Protein AF-A0A8S3JI16-F1 (afdb_monomer_lite)

Sequence (196 aa):
FFLAVFPIIVDPFAQNPIPVSFLDKDQQAWTVEAYIEEQCFIIRLYYSDIFKIPTDYFRSICFNITVRNYRDTKITTSVFPKPVTKYYSQKDNDEGLEISTTLDVDELTERGYLNEQQSVTIEIENFFSHLMYSPEYTPLDDIVRKQKQQIMRELQTAQNENFQLEKKLHEIQMSIQNPNMANRMSDAANGPQSGV

Organism: NCBI:txid392030

Foldseek 3Di:
DDWDKDKDKWAQDDPDWDWDWDAHPVRFIKIKTWYDDPQWIKIWIFRPCLQVQDQQKKKKWKKWKWWAAPVDRVDIHTQDPDIDIDIGHRDPGTPTDMGGGPDGPCCCPVVRQADPVNIIIMIMTTPDIDIGGRPPDDPVVVVVVVVVVVVVVVVVVVVVVVVVVVVVVVVVVVCVVPVVVVVVVVVVVDPDDDDD

pLDDT: mean 86.4, std 14.4, range [36.59, 97.5]

Structure (mmCIF, N/CA/C/O backbone):
data_AF-A0A8S3JI16-F1
#
_entry.id   AF-A0A8S3JI16-F1
#
loop_
_atom_site.group_PDB
_atom_site.id
_atom_site.type_symbol
_atom_site.label_atom_id
_atom_site.label_alt_id
_atom_site.label_comp_id
_atom_site.label_asym_id
_atom_site.label_entity_id
_atom_site.label_seq_id
_atom_site.pdbx_PDB_ins_code
_atom_site.Cartn_x
_atom_site.Cartn_y
_atom_site.Cartn_z
_atom_site.occupancy
_atom_site.B_iso_or_equiv
_atom_site.auth_seq_id
_atom_site.auth_comp_id
_atom_site.auth_asym_id
_atom_site.auth_atom_id
_atom_site.pdbx_PDB_model_num
ATOM 1 N N . PHE A 1 1 ? -7.615 22.298 2.990 1.00 41.91 1 PHE A N 1
ATOM 2 C CA . PHE A 1 1 ? -7.671 20.943 2.414 1.00 41.91 1 PHE A CA 1
ATOM 3 C C . PHE A 1 1 ? -8.280 20.038 3.468 1.00 41.91 1 PHE A C 1
ATOM 5 O O . PHE A 1 1 ? -7.694 19.923 4.533 1.00 41.91 1 PHE A O 1
ATOM 12 N N . PHE A 1 2 ? -9.487 19.516 3.246 1.00 46.75 2 PHE A N 1
ATOM 13 C CA . PHE A 1 2 ? -10.079 18.543 4.165 1.00 46.75 2 PHE A CA 1
ATOM 14 C C . PHE A 1 2 ? -9.424 17.189 3.889 1.00 46.75 2 PHE A C 1
ATOM 16 O O . PHE A 1 2 ? -9.490 16.693 2.765 1.00 46.75 2 PHE A O 1
ATOM 23 N N . LEU A 1 3 ? -8.727 16.647 4.883 1.00 55.38 3 LEU A N 1
ATOM 24 C CA . LEU A 1 3 ? -8.197 15.290 4.841 1.00 55.38 3 LEU A CA 1
ATOM 25 C C . LEU A 1 3 ? -9.385 14.346 5.028 1.00 55.38 3 LEU A C 1
ATOM 27 O O . LEU A 1 3 ? -10.131 14.467 5.999 1.00 55.38 3 LEU A O 1
ATOM 31 N N . ALA A 1 4 ? -9.621 13.475 4.050 1.00 61.28 4 ALA A N 1
ATOM 32 C CA . ALA A 1 4 ? -10.634 12.442 4.184 1.00 61.28 4 ALA A CA 1
ATOM 33 C C . ALA A 1 4 ? -10.041 11.325 5.042 1.00 61.28 4 ALA A C 1
ATOM 35 O O . ALA A 1 4 ? -9.049 10.706 4.652 1.00 61.28 4 ALA A O 1
ATOM 36 N N . VAL A 1 5 ? -10.635 11.117 6.212 1.00 72.56 5 VAL A N 1
ATOM 37 C CA . VAL A 1 5 ? -10.262 10.055 7.141 1.00 72.56 5 VAL A CA 1
ATOM 38 C C . VAL A 1 5 ? -11.402 9.054 7.172 1.00 72.56 5 VAL A C 1
ATOM 40 O O . VAL A 1 5 ? -12.545 9.412 7.463 1.00 72.56 5 VAL A O 1
ATOM 43 N N . PHE A 1 6 ? -11.095 7.808 6.832 1.00 75.38 6 PHE A N 1
ATOM 44 C CA . PHE A 1 6 ? -12.086 6.745 6.732 1.00 75.38 6 PHE A CA 1
ATOM 45 C C . PHE A 1 6 ? -11.948 5.818 7.940 1.00 75.38 6 PHE A C 1
ATOM 47 O O . PHE A 1 6 ? -10.908 5.168 8.065 1.00 75.38 6 PHE A O 1
ATOM 54 N N . PRO A 1 7 ? -12.944 5.765 8.845 1.00 89.00 7 PRO A N 1
ATOM 55 C CA . PRO A 1 7 ? -12.946 4.785 9.916 1.00 89.00 7 PRO A CA 1
ATOM 56 C C . PRO A 1 7 ? -13.284 3.408 9.343 1.00 89.00 7 PRO A C 1
ATOM 58 O O . PRO A 1 7 ? -14.302 3.232 8.674 1.00 89.00 7 PRO A O 1
ATOM 61 N N . ILE A 1 8 ? -12.433 2.436 9.630 1.00 93.94 8 ILE A N 1
ATOM 62 C CA . ILE A 1 8 ? -12.551 1.054 9.191 1.00 93.94 8 ILE A CA 1
ATOM 63 C C . ILE A 1 8 ? -12.583 0.186 10.441 1.00 93.94 8 ILE A C 1
ATOM 65 O O . ILE A 1 8 ? -11.706 0.283 11.296 1.00 93.94 8 ILE A O 1
ATOM 69 N N . ILE A 1 9 ? -13.620 -0.633 10.570 1.00 95.00 9 ILE A N 1
ATOM 70 C CA . ILE A 1 9 ? -13.804 -1.506 11.728 1.00 95.00 9 ILE A CA 1
ATOM 71 C C . ILE A 1 9 ? -13.274 -2.886 11.360 1.00 95.00 9 ILE A C 1
ATOM 73 O O . ILE A 1 9 ? -13.729 -3.467 10.379 1.00 95.00 9 ILE A O 1
ATOM 77 N N . VAL A 1 10 ? -12.334 -3.398 12.148 1.00 95.56 10 VAL A N 1
ATOM 78 C CA . VAL A 1 10 ? -11.725 -4.722 11.968 1.00 95.56 10 VAL A CA 1
ATOM 79 C C . VAL A 1 10 ? -11.816 -5.523 13.260 1.00 95.56 10 VAL A C 1
ATOM 81 O O . VAL A 1 10 ? -11.759 -4.949 14.345 1.00 95.56 10 VAL A O 1
ATOM 84 N N . ASP A 1 11 ? -11.937 -6.841 13.158 1.00 95.06 11 ASP A N 1
ATOM 85 C CA . ASP A 1 11 ? -11.891 -7.749 14.306 1.00 95.06 11 ASP A CA 1
ATOM 86 C C . ASP A 1 11 ? -10.549 -8.499 14.314 1.00 95.06 11 ASP A C 1
ATOM 88 O O . ASP A 1 11 ? -10.390 -9.453 13.549 1.00 95.06 11 ASP A O 1
ATOM 92 N N . PRO A 1 12 ? -9.571 -8.078 15.141 1.00 94.25 12 PRO A N 1
ATOM 93 C CA . PRO A 1 12 ? -8.273 -8.741 15.197 1.00 94.25 12 PRO A CA 1
ATOM 94 C C . PRO A 1 12 ? -8.285 -10.085 15.933 1.00 94.25 12 PRO A C 1
ATOM 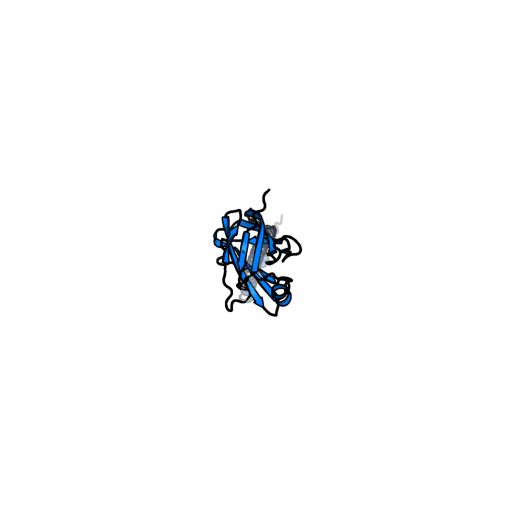96 O O . PRO A 1 12 ? -7.295 -10.812 15.857 1.00 94.25 12 PRO A O 1
ATOM 99 N N . PHE A 1 13 ? -9.359 -10.418 16.656 1.00 93.38 13 PHE A N 1
ATOM 100 C CA . PHE A 1 13 ? -9.475 -11.661 17.426 1.00 93.38 13 PHE A CA 1
ATOM 101 C C . PHE A 1 13 ? -10.228 -12.762 16.671 1.00 93.38 13 PHE A C 1
ATOM 103 O O . PHE A 1 13 ? -10.318 -13.894 17.157 1.00 93.38 13 PHE A O 1
ATOM 110 N N . ALA A 1 14 ? -10.754 -12.459 15.483 1.00 91.00 14 ALA A N 1
ATOM 111 C CA . ALA A 1 14 ? -11.371 -13.447 14.615 1.00 91.00 14 ALA A CA 1
ATOM 112 C C . ALA A 1 14 ? -10.380 -14.579 14.281 1.00 91.00 14 ALA A C 1
ATOM 114 O O . ALA A 1 14 ? -9.235 -14.332 13.912 1.00 91.00 14 ALA A O 1
ATOM 115 N N . GLN A 1 15 ? -10.836 -15.839 14.356 1.00 86.81 15 GLN A N 1
ATOM 116 C CA . GLN A 1 15 ? -10.000 -17.007 14.017 1.00 86.81 15 GLN A CA 1
ATOM 117 C C . GLN A 1 15 ? -9.444 -16.948 12.591 1.00 86.81 15 GLN A C 1
ATOM 119 O O . GLN A 1 15 ? -8.346 -17.430 12.337 1.00 86.81 15 GLN A O 1
ATOM 124 N N . ASN A 1 16 ? -10.228 -16.384 11.670 1.00 89.31 16 ASN A N 1
ATOM 125 C CA . ASN A 1 16 ? -9.803 -16.086 10.314 1.00 89.31 16 ASN A CA 1
ATOM 126 C C . ASN A 1 16 ? -9.935 -14.574 10.117 1.00 89.31 16 ASN A C 1
ATOM 128 O O . ASN A 1 16 ? -11.049 -14.066 10.298 1.00 89.31 16 ASN A O 1
ATOM 132 N N . PRO A 1 17 ? -8.854 -13.867 9.745 1.00 89.75 17 PRO A N 1
ATOM 133 C CA . PRO A 1 17 ? -8.914 -12.437 9.482 1.00 89.75 17 PRO A CA 1
ATOM 134 C C . PRO A 1 17 ? -9.962 -12.147 8.407 1.00 89.75 17 PRO A C 1
ATOM 136 O O . PRO A 1 17 ? -9.990 -12.796 7.359 1.00 89.75 17 PRO A O 1
ATOM 139 N N . ILE A 1 18 ? -10.863 -11.205 8.688 1.00 91.75 18 ILE A N 1
ATOM 140 C CA . ILE A 1 18 ? -11.920 -10.825 7.750 1.00 91.75 18 ILE A CA 1
ATOM 141 C C . ILE A 1 18 ? -11.455 -9.573 7.000 1.00 91.75 18 ILE A C 1
ATOM 143 O O . ILE A 1 18 ? -11.348 -8.510 7.618 1.00 91.75 18 ILE A O 1
ATOM 147 N N . PRO A 1 19 ? -11.197 -9.663 5.684 1.00 94.56 19 PRO A N 1
ATOM 148 C CA . PRO A 1 19 ? -10.827 -8.504 4.893 1.00 94.56 19 PRO A CA 1
ATOM 149 C C . PRO A 1 19 ? -12.000 -7.528 4.774 1.00 94.56 19 PRO A C 1
ATOM 151 O O . PRO A 1 19 ? -13.130 -7.907 4.458 1.00 94.56 19 PRO A O 1
ATOM 154 N N . VAL A 1 20 ? -11.712 -6.248 4.979 1.00 96.06 20 VAL A N 1
ATOM 155 C CA . VAL A 1 20 ? -12.655 -5.139 4.849 1.00 96.06 20 VAL A CA 1
ATOM 156 C C . VAL A 1 20 ? -12.221 -4.261 3.687 1.00 96.06 20 VAL A C 1
ATOM 158 O O . VAL A 1 20 ? -11.155 -3.643 3.716 1.00 96.06 20 VAL A O 1
ATOM 161 N N . SER A 1 21 ? -13.052 -4.198 2.650 1.00 95.50 21 SER A N 1
ATOM 162 C CA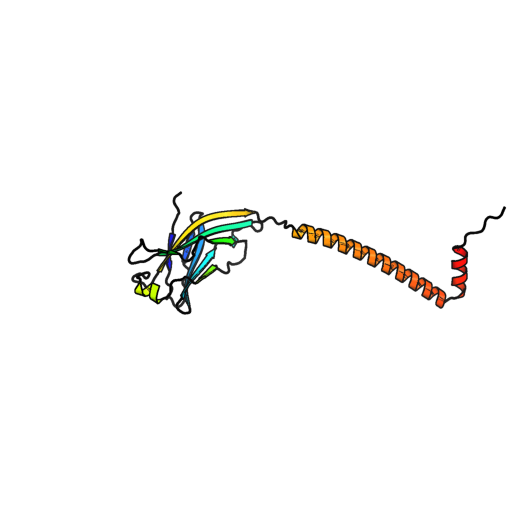 . SER A 1 21 ? -12.798 -3.340 1.495 1.00 95.50 21 SER A CA 1
ATOM 163 C C . SER A 1 21 ? -13.292 -1.917 1.732 1.00 95.50 21 SER A C 1
ATOM 165 O O . SER A 1 21 ? -14.358 -1.697 2.310 1.00 95.50 21 SER A O 1
ATOM 167 N N . PHE A 1 22 ? -12.536 -0.940 1.244 1.00 93.81 22 PHE A N 1
ATOM 168 C CA . PHE A 1 22 ? -12.889 0.474 1.312 1.00 93.81 22 PHE A CA 1
ATOM 169 C C . PHE A 1 22 ? -12.351 1.233 0.094 1.00 93.81 22 PHE A C 1
ATOM 171 O O . PHE A 1 22 ? -11.530 0.724 -0.671 1.00 93.81 22 PHE A O 1
ATOM 178 N N . LEU A 1 23 ? -12.845 2.456 -0.094 1.00 92.69 23 LEU A N 1
ATOM 179 C CA . LEU A 1 23 ? -12.381 3.366 -1.135 1.00 92.69 23 LEU A CA 1
ATOM 180 C C . LEU A 1 23 ? -11.637 4.528 -0.490 1.00 92.69 23 LEU A C 1
ATOM 182 O O . LEU A 1 23 ? -12.085 5.067 0.524 1.00 92.69 23 LEU A O 1
ATOM 186 N N . ASP A 1 24 ? -10.514 4.925 -1.081 1.00 90.44 24 ASP A N 1
ATOM 187 C CA . ASP A 1 24 ? -9.857 6.165 -0.688 1.00 90.44 24 ASP A CA 1
ATOM 188 C C . ASP A 1 24 ? -10.551 7.405 -1.281 1.00 90.44 24 ASP A C 1
ATOM 190 O O . ASP A 1 24 ? -11.543 7.333 -2.012 1.00 90.44 24 ASP A O 1
ATOM 194 N N . LYS A 1 25 ? -10.010 8.584 -0.960 1.00 86.62 25 LYS A N 1
ATOM 195 C CA . LYS A 1 25 ? -10.526 9.874 -1.442 1.00 86.62 25 LYS A CA 1
ATOM 196 C C . LYS A 1 25 ? -10.513 10.011 -2.970 1.00 86.62 25 LYS A C 1
ATOM 198 O O . LYS A 1 25 ? -11.300 10.783 -3.509 1.00 86.62 25 LYS A O 1
ATOM 203 N N . ASP A 1 26 ? -9.630 9.273 -3.639 1.00 88.56 26 ASP A N 1
ATOM 204 C CA . ASP A 1 26 ? -9.432 9.268 -5.086 1.00 88.56 26 ASP A CA 1
ATOM 205 C C . ASP A 1 26 ? -10.163 8.072 -5.737 1.00 88.56 26 ASP A C 1
ATOM 207 O O . ASP A 1 26 ? -9.881 7.710 -6.882 1.00 88.56 26 ASP A O 1
ATOM 211 N N . GLN A 1 27 ? -11.122 7.469 -5.014 1.00 90.81 27 GLN A N 1
ATOM 212 C CA . GLN A 1 27 ? -11.954 6.339 -5.443 1.00 90.81 27 GLN A CA 1
ATOM 213 C C . GLN A 1 27 ? -11.145 5.090 -5.820 1.00 90.81 27 GLN A C 1
ATOM 215 O O . GLN A 1 27 ? -11.592 4.285 -6.637 1.00 90.81 27 GLN A O 1
ATOM 220 N N . GLN A 1 28 ? -9.951 4.922 -5.249 1.00 92.06 28 GLN A N 1
ATOM 221 C CA . GLN A 1 28 ? -9.177 3.699 -5.430 1.00 92.06 28 GLN A CA 1
ATOM 222 C C . GLN A 1 28 ? -9.612 2.648 -4.415 1.00 92.06 28 GLN A C 1
ATOM 224 O O . GLN A 1 28 ? -9.837 2.970 -3.246 1.00 92.06 28 GLN A O 1
ATOM 229 N N . ALA A 1 29 ? -9.710 1.398 -4.860 1.00 94.44 29 ALA A N 1
ATOM 230 C CA . ALA A 1 29 ? -10.084 0.278 -4.010 1.00 94.44 29 ALA A CA 1
ATOM 231 C C . ALA A 1 29 ? -8.907 -0.254 -3.191 1.00 94.44 29 ALA A C 1
ATOM 233 O O . ALA A 1 29 ? -7.823 -0.528 -3.713 1.00 94.44 29 ALA A O 1
ATOM 234 N N . TRP A 1 30 ? -9.183 -0.454 -1.909 1.00 95.56 30 TRP A N 1
ATOM 235 C CA . TRP A 1 30 ? -8.285 -1.021 -0.920 1.00 95.56 30 TRP A CA 1
ATOM 236 C C . TRP A 1 30 ? -8.993 -2.122 -0.147 1.00 95.56 30 TRP A C 1
ATOM 238 O O . TRP A 1 30 ? -10.220 -2.139 -0.039 1.00 95.56 30 TRP A O 1
ATOM 248 N N . THR A 1 31 ? -8.206 -3.012 0.437 1.00 96.38 31 THR A N 1
ATOM 249 C CA . THR A 1 31 ? -8.682 -4.011 1.388 1.00 96.38 31 THR A CA 1
ATOM 250 C C . THR A 1 31 ? -7.746 -4.031 2.582 1.00 96.38 31 THR A C 1
ATOM 252 O O . THR A 1 31 ? -6.533 -4.002 2.410 1.00 96.38 31 THR A O 1
ATOM 255 N N . VAL A 1 32 ? -8.292 -4.050 3.791 1.00 96.12 32 VAL A N 1
ATOM 256 C CA . VAL A 1 32 ? -7.510 -4.170 5.022 1.00 96.12 32 VAL A CA 1
ATOM 257 C C . VAL A 1 32 ? -8.003 -5.354 5.829 1.00 96.12 32 VAL A C 1
ATOM 259 O O . VAL A 1 32 ? -9.203 -5.574 5.953 1.00 96.12 32 VAL A O 1
ATOM 262 N N . GLU A 1 33 ? -7.078 -6.105 6.392 1.00 95.88 33 GLU A N 1
ATOM 263 C CA . GLU A 1 33 ? -7.353 -7.112 7.405 1.00 95.88 33 GLU A CA 1
ATOM 264 C C . GLU A 1 33 ? -6.481 -6.835 8.624 1.00 95.88 33 GLU A C 1
ATOM 266 O O . GLU A 1 33 ? -5.462 -6.141 8.545 1.00 95.88 33 GLU A O 1
ATOM 271 N N . ALA A 1 34 ? -6.899 -7.354 9.767 1.00 95.69 34 ALA A N 1
ATOM 272 C CA . ALA A 1 34 ? -6.115 -7.255 10.978 1.00 95.69 34 ALA A CA 1
ATOM 273 C C . ALA A 1 34 ? -6.234 -8.538 11.784 1.00 95.69 34 ALA A C 1
ATOM 275 O O . ALA A 1 34 ? -7.253 -9.226 11.717 1.00 95.69 34 ALA A O 1
ATOM 276 N N . TYR A 1 35 ? -5.180 -8.851 12.523 1.00 95.62 35 TYR A N 1
ATOM 277 C CA . TYR A 1 35 ? -5.094 -10.055 13.334 1.00 95.62 35 TYR A CA 1
ATOM 278 C C . TYR A 1 35 ? -4.098 -9.873 14.475 1.00 95.62 35 TYR A C 1
ATOM 280 O O . TYR A 1 35 ? -3.309 -8.925 14.488 1.00 95.62 35 TYR A O 1
ATOM 288 N N . ILE A 1 36 ? -4.158 -10.778 15.446 1.00 94.88 36 ILE A N 1
ATOM 289 C CA . ILE A 1 36 ? -3.164 -10.887 16.510 1.00 94.88 36 ILE A CA 1
ATOM 290 C C . ILE A 1 36 ? -2.187 -12.012 16.181 1.00 94.88 36 ILE A C 1
ATOM 292 O O . ILE A 1 36 ? -2.594 -13.140 15.908 1.00 94.88 36 ILE A O 1
ATOM 296 N N . GLU A 1 37 ? -0.896 -11.724 16.285 1.00 93.19 37 GLU A N 1
ATOM 297 C CA . GLU A 1 37 ? 0.177 -12.714 16.201 1.00 93.19 37 GLU A CA 1
ATOM 298 C C . GLU A 1 37 ? 1.221 -12.393 17.269 1.00 93.19 37 GLU A C 1
ATOM 300 O O . GLU A 1 37 ? 1.610 -11.240 17.423 1.00 93.19 37 GLU A O 1
ATOM 305 N N . GLU A 1 38 ? 1.628 -13.393 18.056 1.00 90.12 38 GLU A N 1
ATOM 306 C CA . GLU A 1 38 ? 2.634 -13.235 19.122 1.00 90.12 38 GLU A CA 1
ATOM 307 C C . GLU A 1 38 ? 2.392 -12.014 20.041 1.00 90.12 38 GLU A C 1
ATOM 309 O O . GLU A 1 38 ? 3.305 -11.247 20.334 1.00 90.12 38 GLU A O 1
ATOM 314 N N . GLN A 1 39 ? 1.144 -11.824 20.499 1.00 91.00 39 GLN A N 1
ATOM 315 C CA . GLN A 1 39 ? 0.710 -10.697 21.351 1.00 91.00 39 GLN A CA 1
ATOM 316 C C . GLN A 1 39 ? 0.731 -9.318 20.656 1.00 91.00 39 GLN A C 1
ATOM 318 O O . GLN A 1 39 ? 0.398 -8.312 21.278 1.00 91.00 39 GLN A O 1
ATOM 323 N N . CYS A 1 40 ? 1.047 -9.252 19.365 1.00 91.06 40 CYS A N 1
ATOM 324 C CA . CYS A 1 40 ? 1.112 -8.015 18.597 1.00 91.06 40 CYS A CA 1
ATOM 325 C C . CYS A 1 40 ? -0.133 -7.838 17.727 1.00 91.06 40 CYS A C 1
ATOM 327 O O . CYS A 1 40 ? -0.592 -8.775 17.073 1.00 91.06 40 CYS A O 1
ATOM 329 N N . PHE A 1 41 ? -0.658 -6.614 17.674 1.00 95.00 41 PHE A N 1
ATOM 330 C CA . PHE A 1 41 ? -1.694 -6.253 16.713 1.00 95.00 41 PHE A CA 1
ATOM 331 C C . PHE A 1 41 ? -1.068 -5.968 15.350 1.00 95.00 41 PHE A C 1
ATOM 333 O O . PHE A 1 41 ? -0.247 -5.055 15.213 1.00 95.00 41 PHE A O 1
ATOM 340 N N . ILE A 1 42 ? -1.462 -6.748 14.347 1.00 95.75 42 ILE A N 1
ATOM 341 C CA . ILE A 1 42 ? -0.964 -6.659 12.978 1.00 95.75 42 ILE A CA 1
ATOM 342 C C . ILE A 1 42 ? -2.079 -6.175 12.060 1.00 95.75 42 ILE A C 1
ATOM 344 O O . ILE A 1 42 ? -3.220 -6.628 12.136 1.00 95.75 42 ILE A O 1
ATOM 348 N N . ILE A 1 43 ? -1.727 -5.250 11.173 1.00 96.00 43 ILE A N 1
ATOM 349 C CA . ILE A 1 43 ? -2.585 -4.758 10.098 1.00 96.00 43 ILE A CA 1
ATOM 350 C C . ILE A 1 43 ? -1.948 -5.166 8.778 1.00 96.00 43 ILE A C 1
ATOM 352 O O . ILE A 1 43 ? -0.765 -4.905 8.559 1.00 96.00 43 ILE A O 1
ATOM 356 N N . ARG A 1 44 ? -2.733 -5.741 7.870 1.00 96.44 44 ARG A N 1
ATOM 357 C CA . ARG A 1 44 ? -2.301 -6.002 6.499 1.00 96.44 44 ARG A CA 1
ATOM 358 C C . ARG A 1 44 ? -3.176 -5.229 5.522 1.00 96.44 44 ARG A C 1
ATOM 360 O O . ARG A 1 44 ? -4.399 -5.343 5.531 1.00 96.44 44 ARG A O 1
ATOM 367 N N . LEU A 1 45 ? -2.537 -4.392 4.711 1.00 95.88 45 LEU A N 1
ATOM 368 C CA . LEU A 1 45 ? -3.199 -3.469 3.791 1.00 95.88 45 LEU A CA 1
ATOM 369 C C . LEU A 1 45 ? -2.883 -3.834 2.340 1.00 95.88 45 LEU A C 1
ATOM 371 O O . LEU A 1 45 ? -1.720 -3.900 1.960 1.00 95.88 45 LEU A O 1
ATOM 375 N N . TYR A 1 46 ? -3.917 -3.983 1.523 1.00 96.00 46 TYR A N 1
ATOM 376 C CA . TYR A 1 46 ? -3.837 -4.351 0.115 1.00 96.00 46 TYR A CA 1
ATOM 377 C C . TYR A 1 46 ? -4.382 -3.238 -0.772 1.00 96.00 46 TYR A C 1
ATOM 379 O O . TYR A 1 46 ? -5.482 -2.723 -0.543 1.00 96.00 46 TYR A O 1
ATOM 387 N N . TYR A 1 47 ? -3.653 -2.916 -1.833 1.00 95.69 47 TYR A N 1
ATOM 388 C CA . TYR A 1 47 ? -4.115 -2.054 -2.907 1.00 95.69 47 TYR A CA 1
ATOM 389 C C . TYR A 1 47 ? -4.858 -2.886 -3.959 1.00 95.69 47 TYR A C 1
ATOM 391 O O . TYR A 1 47 ? -4.270 -3.441 -4.886 1.00 95.69 47 TYR A O 1
ATOM 399 N N . SER A 1 48 ? -6.180 -2.981 -3.815 1.00 95.56 48 SER A N 1
ATOM 400 C CA . SER A 1 48 ? -7.020 -3.833 -4.665 1.00 95.56 48 SER A CA 1
ATOM 401 C C . SER A 1 48 ? -7.025 -3.397 -6.131 1.00 95.56 48 SER A C 1
ATOM 403 O O . SER A 1 48 ? -7.195 -4.233 -7.007 1.00 95.56 48 SER A O 1
ATOM 405 N N . ASP A 1 49 ? -6.782 -2.118 -6.419 1.00 95.00 49 ASP A N 1
ATOM 406 C CA . ASP A 1 49 ? -6.724 -1.581 -7.784 1.00 95.00 49 ASP A CA 1
ATOM 407 C C . ASP A 1 49 ? -5.348 -1.718 -8.467 1.00 95.00 49 ASP A C 1
ATOM 409 O O . ASP A 1 49 ? -5.109 -1.101 -9.507 1.00 95.00 49 ASP A O 1
ATOM 413 N N . ILE A 1 50 ? -4.442 -2.551 -7.939 1.00 94.06 50 ILE A N 1
ATOM 414 C CA . ILE A 1 50 ? -3.090 -2.756 -8.490 1.00 94.06 50 ILE A CA 1
ATOM 415 C C . ILE A 1 50 ? -3.090 -3.145 -9.976 1.00 94.06 50 ILE A C 1
ATOM 417 O O . ILE A 1 50 ? -2.259 -2.667 -10.746 1.00 94.06 50 ILE A O 1
ATOM 421 N N . PHE A 1 51 ? -4.074 -3.933 -10.412 1.00 92.88 51 PHE A N 1
ATOM 422 C CA . PHE A 1 51 ? -4.216 -4.367 -11.803 1.00 92.88 51 PHE A CA 1
ATOM 423 C C . PHE A 1 51 ? -4.665 -3.242 -12.751 1.00 92.88 51 PHE A C 1
ATOM 425 O O . PHE A 1 51 ? -4.471 -3.348 -13.964 1.00 92.88 51 PHE A O 1
ATOM 432 N N . LYS A 1 52 ? -5.263 -2.164 -12.217 1.00 93.00 52 LYS A N 1
ATOM 433 C CA . LYS A 1 52 ? -5.708 -0.989 -12.985 1.00 93.00 52 LYS A CA 1
ATOM 434 C C . LYS A 1 52 ? -4.572 -0.009 -13.278 1.00 93.00 52 LYS A C 1
ATOM 436 O O . LYS A 1 52 ? -4.779 0.945 -14.028 1.00 93.00 52 LYS A O 1
ATOM 441 N N . ILE A 1 53 ? -3.397 -0.199 -12.679 1.00 93.31 53 ILE A N 1
ATOM 442 C CA . ILE A 1 53 ? -2.217 0.612 -12.981 1.00 93.31 53 ILE A CA 1
ATOM 443 C C . ILE A 1 53 ? -1.741 0.245 -14.396 1.00 93.31 53 ILE A C 1
ATOM 445 O O . ILE A 1 53 ? -1.546 -0.937 -14.666 1.00 93.31 53 ILE A O 1
ATOM 449 N N . PRO A 1 54 ? -1.557 1.210 -15.314 1.00 93.56 54 PRO A N 1
ATOM 450 C CA . PRO A 1 54 ? -0.965 0.928 -16.620 1.00 93.56 54 PRO A CA 1
ATOM 451 C C . PRO A 1 54 ? 0.479 0.423 -16.490 1.00 93.56 54 PRO A C 1
ATOM 453 O O . PRO A 1 54 ? 1.195 0.839 -15.584 1.00 93.56 54 PRO A O 1
ATOM 456 N N . THR A 1 55 ? 0.924 -0.427 -17.415 1.00 89.69 55 THR A N 1
ATOM 457 C CA . THR A 1 55 ? 2.219 -1.131 -17.343 1.00 89.69 55 THR A CA 1
ATOM 458 C C . THR A 1 55 ? 3.424 -0.190 -17.227 1.00 89.69 55 THR A C 1
ATOM 460 O O . THR A 1 55 ? 4.317 -0.436 -16.421 1.00 89.69 55 THR A O 1
ATOM 463 N N . ASP A 1 56 ? 3.399 0.935 -17.942 1.00 90.69 56 ASP A N 1
ATOM 464 C CA . ASP A 1 56 ? 4.507 1.906 -17.964 1.00 90.69 56 ASP A CA 1
ATOM 465 C C . ASP A 1 56 ? 4.374 2.963 -16.864 1.00 90.69 56 ASP A C 1
ATOM 467 O O . ASP A 1 56 ? 4.976 4.033 -16.914 1.00 90.69 56 ASP A O 1
ATOM 471 N N . TYR A 1 57 ? 3.518 2.715 -15.880 1.00 92.56 57 TYR A N 1
ATOM 472 C CA . TYR A 1 57 ? 3.225 3.642 -14.807 1.00 92.56 57 TYR A CA 1
ATOM 473 C C . TYR A 1 57 ? 3.356 2.945 -13.460 1.00 92.56 57 TYR A C 1
ATOM 475 O O . TYR A 1 57 ? 3.231 1.732 -13.307 1.00 92.56 57 TYR A O 1
ATOM 483 N N . PHE A 1 58 ? 3.570 3.761 -12.442 1.00 92.44 58 PHE A N 1
ATOM 484 C CA . PHE A 1 58 ? 3.437 3.353 -11.060 1.00 92.44 58 PHE A CA 1
ATOM 485 C C . PHE A 1 58 ? 2.620 4.391 -10.308 1.00 92.44 58 PHE A C 1
ATOM 487 O O . PHE A 1 58 ? 2.604 5.579 -10.640 1.00 92.44 58 PHE A O 1
ATOM 494 N N . ARG A 1 59 ? 1.926 3.947 -9.271 1.00 93.31 59 ARG A N 1
ATOM 495 C CA . ARG A 1 59 ? 1.181 4.819 -8.379 1.00 93.31 59 ARG A CA 1
ATOM 496 C C . ARG A 1 59 ? 1.980 5.046 -7.104 1.00 93.31 59 ARG A C 1
ATOM 498 O O . ARG A 1 59 ? 2.316 4.098 -6.403 1.00 93.31 59 ARG A O 1
ATOM 505 N N . SER A 1 60 ? 2.282 6.306 -6.814 1.00 93.25 60 SER A N 1
ATOM 506 C CA . SER A 1 60 ? 2.900 6.754 -5.567 1.00 93.25 60 SER A CA 1
ATOM 507 C C . SER A 1 60 ? 1.814 7.206 -4.602 1.00 93.25 60 SER A C 1
ATOM 509 O O . SER A 1 60 ? 1.082 8.155 -4.895 1.00 93.25 60 SER A O 1
ATOM 511 N N . ILE A 1 61 ? 1.696 6.520 -3.470 1.00 93.00 61 ILE A N 1
ATOM 512 C CA . ILE A 1 61 ? 0.655 6.760 -2.469 1.00 93.00 61 ILE A CA 1
ATOM 513 C C . ILE A 1 61 ? 1.329 7.063 -1.141 1.00 93.00 61 I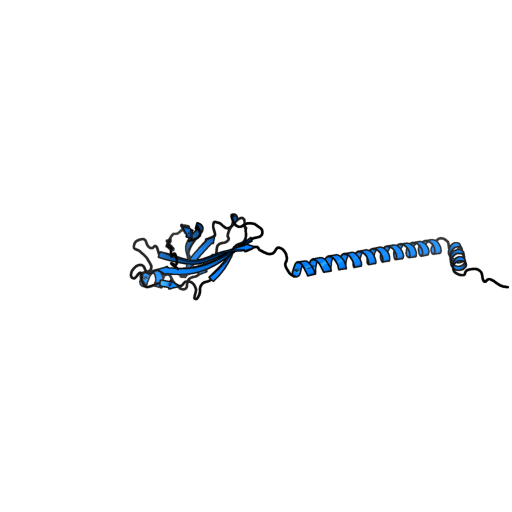LE A C 1
ATOM 515 O O . ILE A 1 61 ? 2.157 6.281 -0.680 1.00 93.00 61 ILE A O 1
ATOM 519 N N . CYS A 1 62 ? 0.970 8.185 -0.525 1.00 93.12 62 CYS A N 1
ATOM 520 C CA . CYS A 1 62 ? 1.410 8.539 0.818 1.00 93.12 62 CYS A CA 1
ATOM 521 C C . CYS A 1 62 ? 0.223 8.566 1.766 1.00 93.12 62 CYS A C 1
ATOM 523 O O . CYS A 1 62 ? -0.751 9.288 1.529 1.00 93.12 62 CYS A O 1
ATOM 525 N N . PHE A 1 63 ? 0.327 7.795 2.842 1.00 93.38 63 PHE A N 1
ATOM 526 C CA . PHE A 1 63 ? -0.724 7.644 3.834 1.00 93.38 63 PHE A CA 1
ATOM 527 C C . PHE A 1 63 ? -0.152 7.494 5.245 1.00 93.38 63 PHE A C 1
ATOM 529 O O . PHE A 1 63 ? 1.036 7.219 5.439 1.00 93.38 63 PHE A O 1
ATOM 536 N N . ASN A 1 64 ? -1.014 7.677 6.237 1.00 93.94 64 ASN A N 1
ATOM 537 C CA . ASN A 1 64 ? -0.768 7.263 7.609 1.00 93.94 64 ASN A CA 1
ATOM 538 C C . ASN A 1 64 ? -1.922 6.381 8.090 1.00 93.94 64 ASN A C 1
ATOM 540 O O . ASN A 1 64 ? -3.042 6.489 7.591 1.00 93.94 64 ASN A O 1
ATOM 544 N N . ILE A 1 65 ? -1.631 5.514 9.054 1.00 94.62 65 ILE A N 1
ATOM 545 C CA . ILE A 1 65 ? -2.624 4.663 9.703 1.00 94.62 65 ILE A CA 1
ATOM 546 C C . ILE A 1 65 ? -2.610 4.990 11.189 1.00 94.62 65 ILE A C 1
ATOM 548 O O . ILE A 1 65 ? -1.545 5.008 11.812 1.00 94.62 65 ILE A O 1
ATOM 552 N N . THR A 1 66 ? -3.781 5.235 11.759 1.00 95.12 66 THR A N 1
ATOM 553 C CA . THR A 1 66 ? -3.955 5.397 13.200 1.00 95.12 66 THR A CA 1
ATOM 554 C C . THR A 1 66 ? -5.005 4.425 13.723 1.00 95.12 66 THR A C 1
ATOM 556 O O . THR A 1 66 ? -5.894 3.978 13.003 1.00 95.12 66 THR A O 1
ATOM 559 N N . VAL A 1 67 ? -4.882 4.064 14.994 1.00 95.38 67 VAL A N 1
ATOM 560 C CA . VAL A 1 67 ? -5.835 3.222 15.713 1.00 95.38 67 VAL A CA 1
ATOM 561 C C . VAL A 1 67 ? -6.590 4.113 16.685 1.00 95.38 67 VAL A C 1
ATOM 563 O O . VAL A 1 67 ? -5.976 4.759 17.539 1.00 95.38 67 VAL A O 1
ATOM 566 N N . ARG A 1 68 ? -7.914 4.182 16.541 1.00 94.81 68 ARG A N 1
ATOM 567 C CA . ARG A 1 68 ? -8.776 5.046 17.349 1.00 94.81 68 ARG A CA 1
ATOM 568 C C . ARG A 1 68 ? -9.206 4.333 18.616 1.00 94.81 68 ARG A C 1
ATOM 570 O O . ARG A 1 68 ? -9.682 3.201 18.572 1.00 94.81 68 ARG A O 1
ATOM 577 N N . ASN A 1 69 ? -9.103 5.024 19.742 1.00 94.56 69 ASN A N 1
ATOM 578 C CA . ASN A 1 69 ? -9.657 4.536 20.991 1.00 94.56 69 ASN A CA 1
ATOM 579 C C . ASN A 1 69 ? -11.197 4.585 20.961 1.00 94.56 69 ASN A C 1
ATOM 581 O O . ASN A 1 69 ? -11.789 5.589 20.556 1.00 94.56 69 ASN A O 1
ATOM 585 N N . TYR A 1 70 ? -11.852 3.506 21.396 1.00 93.62 70 TYR A N 1
ATOM 586 C CA . TYR A 1 70 ? -13.313 3.414 21.409 1.00 93.62 70 TYR A CA 1
ATOM 587 C C . TYR A 1 70 ? -13.930 4.268 22.523 1.00 93.62 70 TYR A C 1
ATOM 589 O O . TYR A 1 70 ? -14.954 4.917 22.311 1.00 93.62 70 TYR A O 1
ATOM 597 N N . ARG A 1 71 ? -13.301 4.303 23.706 1.00 90.94 71 ARG A N 1
ATOM 598 C CA . ARG A 1 71 ? -13.808 5.051 24.870 1.00 90.94 71 ARG A CA 1
ATOM 599 C C . ARG A 1 71 ? -13.603 6.559 24.736 1.00 90.94 71 ARG A C 1
ATOM 601 O O . ARG A 1 71 ? -14.486 7.323 25.118 1.00 90.94 71 ARG A O 1
ATOM 608 N N . ASP A 1 72 ? -12.462 6.982 24.200 1.00 91.62 72 ASP A N 1
ATOM 609 C CA . ASP A 1 72 ? -12.157 8.387 23.921 1.00 91.62 72 ASP A CA 1
ATOM 610 C C . ASP A 1 72 ? -11.648 8.570 22.490 1.00 91.62 72 ASP A C 1
ATOM 612 O O . ASP A 1 72 ? -10.456 8.489 22.211 1.00 91.62 72 ASP A O 1
ATOM 616 N N . THR A 1 73 ? -12.565 8.904 21.585 1.00 87.69 73 THR A N 1
ATOM 617 C CA . THR A 1 73 ? -12.279 9.121 20.154 1.00 87.69 73 THR A CA 1
ATOM 618 C C . THR A 1 73 ? -11.223 10.192 19.847 1.00 87.69 73 THR A C 1
ATOM 620 O O . THR A 1 73 ? -10.767 10.270 18.708 1.00 87.69 73 THR A O 1
ATOM 623 N N . LYS A 1 74 ? -10.820 11.025 20.820 1.00 89.25 74 LYS A N 1
ATOM 624 C CA . LYS A 1 74 ? -9.724 11.994 20.650 1.00 89.25 74 LYS A CA 1
ATOM 625 C C . LYS A 1 74 ? -8.345 11.349 20.768 1.00 89.25 74 LYS A C 1
ATOM 627 O O . LYS A 1 74 ? -7.365 11.933 20.309 1.00 89.25 74 LYS A O 1
ATOM 632 N N . ILE A 1 75 ? -8.262 10.177 21.394 1.00 91.69 75 ILE A N 1
ATOM 633 C CA . ILE A 1 75 ? -7.028 9.415 21.546 1.00 91.69 75 ILE A CA 1
ATOM 634 C C . ILE A 1 75 ? -6.870 8.515 20.324 1.00 91.69 75 ILE A C 1
ATOM 636 O O . ILE A 1 75 ? -7.698 7.645 20.048 1.00 91.69 75 ILE A O 1
ATOM 640 N N . THR A 1 76 ? -5.775 8.723 19.601 1.00 92.62 76 THR A N 1
ATOM 641 C CA . THR A 1 76 ? -5.374 7.888 18.470 1.00 92.62 76 THR A CA 1
ATOM 642 C C . THR A 1 76 ? -3.913 7.491 18.626 1.00 92.62 76 THR A C 1
ATOM 644 O O . THR A 1 76 ? -3.089 8.289 19.077 1.00 92.62 76 THR A O 1
ATOM 647 N N . THR A 1 77 ? -3.591 6.256 18.251 1.00 93.25 77 THR A N 1
ATOM 648 C CA . THR A 1 77 ? -2.214 5.754 18.217 1.00 93.25 77 THR A CA 1
ATOM 649 C C . THR A 1 77 ? -1.785 5.607 16.773 1.00 93.25 77 THR A C 1
ATOM 651 O O . THR A 1 77 ? -2.408 4.871 16.012 1.00 93.25 77 THR A O 1
ATOM 654 N N . SER A 1 78 ? -0.735 6.322 16.381 1.00 92.75 78 SER A N 1
ATOM 655 C CA . SER A 1 78 ? -0.183 6.204 15.034 1.00 92.75 78 SER A CA 1
ATOM 656 C C . SER A 1 78 ? 0.591 4.903 14.896 1.00 92.75 78 SER A C 1
ATOM 658 O O . SER A 1 78 ? 1.457 4.606 15.714 1.00 92.75 78 SER A O 1
ATOM 660 N N . VAL A 1 79 ? 0.298 4.151 13.839 1.00 92.62 79 VAL A N 1
ATOM 661 C CA . VAL A 1 79 ? 1.003 2.907 13.515 1.00 92.62 79 VAL A CA 1
ATOM 662 C C . VAL A 1 79 ? 2.423 3.208 13.034 1.00 92.62 79 VAL A C 1
ATOM 664 O O . VAL A 1 79 ? 3.360 2.477 13.340 1.00 92.62 79 VAL A O 1
ATOM 667 N N . PHE A 1 80 ? 2.597 4.321 12.318 1.00 90.00 80 PHE A N 1
ATOM 668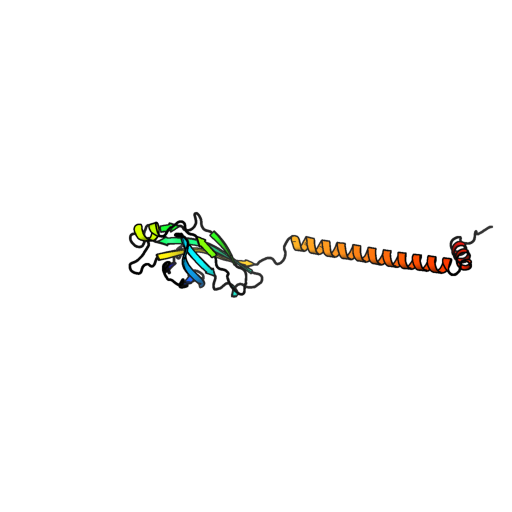 C CA . PHE A 1 80 ? 3.900 4.798 11.873 1.00 90.00 80 PHE A CA 1
ATOM 669 C C . PHE A 1 80 ? 4.301 6.078 12.615 1.00 90.00 80 PHE A C 1
ATOM 671 O O . PHE A 1 80 ? 3.448 6.926 12.884 1.00 90.00 80 PHE A O 1
ATOM 678 N N . PRO A 1 81 ? 5.601 6.304 12.879 1.00 88.50 81 PRO A N 1
ATOM 679 C CA . PRO A 1 81 ? 6.071 7.562 13.466 1.00 88.50 81 PRO A CA 1
ATOM 680 C C . PRO A 1 81 ? 5.927 8.757 12.507 1.00 88.50 81 PRO A C 1
ATOM 682 O O . PRO A 1 81 ? 5.975 9.909 12.932 1.00 88.50 81 PRO A O 1
ATOM 685 N N . LYS A 1 82 ? 5.794 8.493 11.203 1.00 89.69 82 LYS A N 1
ATOM 686 C CA . LYS A 1 82 ? 5.589 9.482 10.141 1.00 89.69 82 LYS A CA 1
ATOM 687 C C . LYS A 1 82 ? 4.811 8.849 8.981 1.00 89.69 82 LYS A C 1
ATOM 689 O O . LYS A 1 82 ? 4.914 7.633 8.818 1.00 89.69 82 LYS A O 1
ATOM 694 N N . PRO A 1 83 ? 4.117 9.645 8.147 1.00 92.06 83 PRO A N 1
ATOM 695 C CA . PRO A 1 83 ? 3.473 9.138 6.940 1.00 92.06 83 PRO A CA 1
ATOM 696 C C . PRO A 1 83 ? 4.441 8.348 6.055 1.00 92.06 83 PRO A C 1
ATOM 698 O O . PRO A 1 83 ? 5.621 8.699 5.927 1.00 92.06 83 PRO A O 1
ATOM 701 N N . VAL A 1 84 ? 3.935 7.280 5.447 1.00 90.69 84 VAL A N 1
ATOM 702 C CA . VAL A 1 84 ? 4.710 6.353 4.621 1.00 90.69 84 VAL A CA 1
ATOM 703 C C . VAL A 1 84 ? 4.300 6.512 3.167 1.00 90.69 84 VAL A C 1
ATOM 705 O O . VAL A 1 84 ? 3.114 6.544 2.850 1.00 90.69 84 VAL A O 1
ATOM 708 N N . THR A 1 85 ? 5.293 6.560 2.279 1.00 92.75 85 THR A N 1
ATOM 709 C CA . THR A 1 85 ? 5.080 6.515 0.829 1.00 92.75 85 THR A CA 1
ATOM 710 C C . THR A 1 85 ? 5.334 5.104 0.313 1.00 92.75 85 THR A C 1
ATOM 712 O O . THR A 1 85 ? 6.405 4.537 0.545 1.00 92.75 85 THR A O 1
ATOM 715 N N . LYS A 1 86 ? 4.368 4.551 -0.417 1.00 91.62 86 LYS A N 1
ATOM 716 C CA . LYS A 1 86 ? 4.468 3.274 -1.127 1.00 91.62 86 LYS A CA 1
ATOM 717 C C . LYS A 1 86 ? 4.277 3.474 -2.623 1.00 91.62 86 LYS A C 1
ATOM 719 O O . LYS A 1 86 ? 3.594 4.399 -3.060 1.00 91.62 86 LYS A O 1
ATOM 724 N N . TYR A 1 87 ? 4.899 2.587 -3.389 1.00 92.94 87 TYR A N 1
ATOM 725 C CA . TYR A 1 87 ? 4.842 2.577 -4.842 1.00 92.94 87 TYR A CA 1
ATOM 726 C C . TYR A 1 87 ? 4.227 1.263 -5.296 1.00 92.94 87 TYR A C 1
ATOM 728 O O . TYR A 1 87 ? 4.718 0.198 -4.928 1.00 92.94 87 TYR A O 1
ATOM 736 N N . TYR A 1 88 ? 3.175 1.355 -6.096 1.00 92.88 88 TYR A N 1
ATOM 737 C CA . TYR A 1 88 ? 2.502 0.209 -6.688 1.00 92.88 88 TYR A CA 1
ATOM 738 C C . TYR A 1 88 ? 2.717 0.245 -8.196 1.00 92.88 88 TYR A C 1
ATOM 740 O O . TYR A 1 88 ? 2.530 1.285 -8.823 1.00 92.88 88 TYR A O 1
ATOM 748 N N . SER A 1 89 ? 3.119 -0.874 -8.779 1.00 92.50 89 SER A N 1
ATOM 749 C CA . SER A 1 89 ? 3.165 -1.091 -10.227 1.00 92.50 89 SER A CA 1
ATOM 750 C C . SER A 1 89 ? 2.150 -2.167 -10.587 1.00 92.50 89 SER A C 1
ATOM 752 O O . SER A 1 89 ? 1.732 -2.924 -9.709 1.00 92.50 89 SER A O 1
ATOM 754 N N . GLN A 1 90 ? 1.777 -2.263 -11.861 1.00 93.31 90 GLN A N 1
ATOM 755 C CA . GLN A 1 90 ? 0.880 -3.324 -12.303 1.00 93.31 90 GLN A CA 1
ATOM 756 C C . GLN A 1 90 ? 1.449 -4.704 -11.941 1.00 93.31 90 GLN A C 1
ATOM 758 O O . GLN A 1 90 ? 2.607 -5.005 -12.236 1.00 93.31 90 GLN A O 1
ATOM 763 N N . LYS A 1 91 ? 0.633 -5.523 -11.280 1.00 87.94 91 LYS A N 1
ATOM 764 C CA . LYS A 1 91 ? 0.905 -6.921 -10.931 1.00 87.94 91 LYS A CA 1
ATOM 765 C C . LYS A 1 91 ? -0.413 -7.693 -10.942 1.00 87.94 91 LYS A C 1
ATOM 767 O O . LYS A 1 91 ? -1.475 -7.086 -10.803 1.00 87.94 91 LYS A O 1
ATOM 772 N N . ASP A 1 92 ? -0.330 -9.016 -11.059 1.00 86.62 92 ASP A N 1
ATOM 773 C CA . ASP A 1 92 ? -1.507 -9.894 -11.000 1.00 86.62 92 ASP A CA 1
ATOM 774 C C . ASP A 1 92 ? -2.172 -9.878 -9.618 1.00 86.62 92 ASP A C 1
ATOM 776 O O . ASP A 1 92 ? -3.393 -9.972 -9.512 1.00 86.62 92 ASP A O 1
ATOM 780 N N . ASN A 1 93 ? -1.368 -9.741 -8.560 1.00 86.44 93 ASN A N 1
ATOM 781 C CA . ASN A 1 93 ? -1.847 -9.635 -7.190 1.00 86.44 93 ASN A CA 1
ATOM 782 C C . ASN A 1 93 ? -0.939 -8.723 -6.353 1.00 86.44 93 ASN A C 1
ATOM 784 O O . ASN A 1 93 ? 0.267 -8.633 -6.605 1.00 86.44 93 ASN A O 1
ATOM 788 N N . ASP A 1 94 ? -1.525 -8.075 -5.350 1.00 90.06 94 ASP A N 1
ATOM 789 C CA . ASP A 1 94 ? -0.779 -7.375 -4.309 1.00 90.06 94 ASP A CA 1
ATOM 790 C C . ASP A 1 94 ? -0.436 -8.357 -3.179 1.00 90.06 94 ASP A C 1
ATOM 792 O O . ASP A 1 94 ? -1.294 -9.099 -2.702 1.00 90.06 94 ASP A O 1
ATOM 796 N N . GLU A 1 95 ? 0.824 -8.365 -2.751 1.00 89.75 95 GLU A N 1
ATOM 797 C CA . GLU A 1 95 ? 1.292 -9.196 -1.632 1.00 89.75 95 GLU A CA 1
ATOM 798 C C . GLU A 1 95 ? 0.801 -8.651 -0.282 1.00 89.75 95 GLU A C 1
ATOM 800 O O . GLU A 1 95 ? 0.765 -9.381 0.707 1.00 89.75 95 GLU A O 1
ATOM 805 N N . GLY A 1 96 ? 0.360 -7.391 -0.259 1.00 91.31 96 GLY A N 1
ATOM 806 C CA . GLY A 1 96 ? -0.105 -6.713 0.938 1.00 91.31 96 GLY A CA 1
ATOM 807 C C . GLY A 1 96 ? 1.048 -6.137 1.753 1.00 91.31 96 GLY A C 1
ATOM 808 O O . GLY A 1 96 ? 2.134 -6.702 1.879 1.00 91.31 96 GLY A O 1
ATOM 809 N N . LEU A 1 97 ? 0.813 -4.963 2.323 1.00 93.25 97 LEU A N 1
ATOM 810 C CA . LEU A 1 97 ? 1.696 -4.340 3.291 1.00 93.25 97 LEU A CA 1
ATOM 811 C C . LEU A 1 97 ? 1.315 -4.822 4.686 1.00 93.25 97 LEU A C 1
ATOM 813 O O . LEU A 1 97 ? 0.339 -4.341 5.257 1.00 93.25 97 LEU A O 1
ATOM 817 N N . GLU A 1 98 ? 2.103 -5.742 5.228 1.00 94.81 98 GLU A N 1
ATOM 818 C CA . GLU A 1 98 ? 1.991 -6.173 6.618 1.00 94.81 98 GLU A CA 1
ATOM 819 C C . GLU A 1 98 ? 2.693 -5.195 7.559 1.00 94.81 98 GLU A C 1
ATOM 821 O O . GLU A 1 98 ? 3.798 -4.712 7.288 1.00 94.81 98 GLU A O 1
ATOM 826 N N . ILE A 1 99 ? 2.011 -4.856 8.647 1.00 94.25 99 ILE A N 1
ATOM 827 C CA . ILE A 1 99 ? 2.416 -3.811 9.571 1.00 94.25 99 ILE A CA 1
ATOM 828 C C . ILE A 1 99 ? 2.168 -4.299 10.992 1.00 94.25 99 ILE A C 1
ATOM 830 O O . ILE A 1 99 ? 1.035 -4.302 11.474 1.00 94.25 99 ILE A O 1
ATOM 834 N N . SER A 1 100 ? 3.242 -4.663 11.684 1.00 91.88 100 SER A N 1
ATOM 835 C CA . SER A 1 100 ? 3.208 -4.867 13.130 1.00 91.88 100 SER A CA 1
ATOM 836 C C . SER A 1 100 ? 3.075 -3.508 13.810 1.00 91.88 100 SER A C 1
ATOM 838 O O . SER A 1 100 ? 3.939 -2.638 13.666 1.00 91.88 100 SER A O 1
ATOM 840 N N . THR A 1 101 ? 1.967 -3.294 14.511 1.00 90.56 101 THR A N 1
ATOM 841 C CA . THR A 1 101 ? 1.745 -2.052 15.252 1.00 90.56 101 THR A CA 1
ATOM 842 C C . THR A 1 101 ? 2.498 -2.077 16.583 1.00 90.56 101 THR A C 1
ATOM 844 O O . THR A 1 101 ? 2.948 -3.124 17.042 1.00 90.56 101 THR A O 1
ATOM 847 N N . THR A 1 102 ? 2.635 -0.917 17.227 1.00 89.00 102 THR A N 1
ATOM 848 C CA . THR A 1 102 ? 3.202 -0.836 18.582 1.00 89.00 102 THR A CA 1
ATOM 849 C C . THR A 1 102 ? 2.214 -1.240 19.675 1.00 89.00 102 THR A C 1
ATOM 851 O O . THR A 1 102 ? 2.606 -1.260 20.834 1.00 89.00 102 THR A O 1
ATOM 854 N N . LEU A 1 103 ? 0.945 -1.480 19.325 1.00 90.62 103 LEU A N 1
ATOM 855 C CA . LEU A 1 103 ? -0.088 -1.884 20.271 1.00 90.62 103 LEU A CA 1
ATOM 856 C C . LEU A 1 103 ? -0.026 -3.398 20.455 1.00 90.62 103 LEU A C 1
ATOM 858 O O . LEU A 1 103 ? -0.111 -4.159 19.486 1.00 90.62 103 LEU A O 1
ATOM 862 N N . ASP A 1 104 ? 0.074 -3.824 21.705 1.00 91.31 104 ASP A N 1
ATOM 863 C CA . ASP A 1 104 ? -0.109 -5.218 22.081 1.00 91.31 104 ASP A CA 1
ATOM 864 C C . ASP A 1 104 ? -1.577 -5.504 22.463 1.00 91.31 104 ASP A C 1
ATOM 866 O O . ASP A 1 104 ? -2.438 -4.614 22.506 1.00 91.31 104 ASP A O 1
ATOM 870 N N . VAL A 1 105 ? -1.893 -6.778 22.692 1.00 92.44 105 VAL A N 1
ATOM 871 C CA . VAL A 1 105 ? -3.250 -7.215 23.069 1.00 92.44 105 VAL A CA 1
ATOM 872 C C . VAL A 1 105 ? -3.698 -6.611 24.405 1.00 92.44 105 VAL A C 1
ATOM 874 O O . VAL A 1 105 ? -4.884 -6.304 24.570 1.00 92.44 105 VAL A O 1
ATOM 877 N N . ASP A 1 106 ? -2.779 -6.408 25.348 1.00 91.94 106 ASP A N 1
ATOM 878 C CA . ASP A 1 106 ? -3.095 -5.860 26.669 1.00 91.94 106 ASP A CA 1
ATOM 879 C C . ASP A 1 106 ? -3.460 -4.374 26.542 1.00 91.94 106 ASP A C 1
ATOM 881 O O . ASP A 1 106 ? -4.484 -3.922 27.052 1.00 91.94 106 ASP A O 1
ATOM 885 N N . GLU A 1 107 ? -2.716 -3.609 25.743 1.00 90.62 107 GLU A N 1
ATOM 886 C CA . GLU A 1 107 ? -3.038 -2.226 25.417 1.00 90.62 107 GLU A CA 1
ATOM 887 C C . GLU A 1 107 ? -4.373 -2.115 24.676 1.00 90.62 107 GLU A C 1
ATOM 889 O O . GLU A 1 107 ? -5.174 -1.236 25.008 1.00 90.62 107 GLU A O 1
ATOM 894 N N . LEU A 1 108 ? -4.663 -3.005 23.719 1.00 91.88 108 LEU A N 1
ATOM 895 C CA . LEU A 1 108 ? -5.951 -3.013 23.019 1.00 91.88 108 LEU A CA 1
ATOM 896 C C . LEU A 1 108 ? -7.132 -3.235 23.978 1.00 91.88 108 LEU A C 1
ATOM 898 O O . LEU A 1 108 ? -8.133 -2.506 23.912 1.00 91.88 108 LEU A O 1
ATOM 902 N N . THR A 1 109 ? -7.013 -4.220 24.869 1.00 90.25 109 THR A N 1
ATOM 903 C CA . THR A 1 109 ? -8.083 -4.651 25.781 1.00 90.25 109 THR A CA 1
ATOM 904 C C . THR A 1 109 ? -8.254 -3.714 26.977 1.00 90.25 109 THR A C 1
ATOM 906 O O . THR A 1 109 ? -9.374 -3.284 27.273 1.00 90.25 109 THR A O 1
ATOM 909 N N . GLU A 1 110 ? -7.166 -3.331 27.644 1.00 89.38 110 GLU A N 1
ATOM 910 C CA . GLU A 1 110 ? -7.203 -2.557 28.887 1.00 89.38 110 GLU A CA 1
ATOM 911 C C . GLU A 1 110 ? -7.389 -1.059 28.640 1.00 89.38 110 GLU A C 1
ATOM 913 O O . GLU A 1 110 ? -8.120 -0.388 29.380 1.00 89.38 110 GLU A O 1
ATOM 918 N N . ARG A 1 111 ? -6.781 -0.512 27.576 1.00 88.56 111 ARG A N 1
ATOM 919 C CA . ARG A 1 111 ? -6.852 0.932 27.288 1.00 88.56 111 ARG A CA 1
ATOM 920 C C . ARG A 1 111 ? -8.092 1.339 26.502 1.00 88.56 111 ARG A C 1
ATOM 922 O O . ARG A 1 111 ? -8.289 2.529 26.277 1.00 88.56 111 ARG A O 1
ATOM 929 N N . GLY A 1 112 ? -8.970 0.400 26.151 1.00 90.06 112 GLY A N 1
ATOM 930 C CA . GLY A 1 112 ? -10.287 0.698 25.583 1.00 90.06 112 GLY A CA 1
ATOM 931 C C . GLY A 1 112 ? -10.281 0.998 24.085 1.00 90.06 112 GLY A C 1
ATOM 932 O O . GLY A 1 112 ? -11.068 1.829 23.636 1.00 90.06 112 GLY A O 1
ATOM 933 N N . TYR A 1 113 ? -9.409 0.344 23.313 1.00 94.19 113 TYR A N 1
ATOM 934 C CA . TYR A 1 113 ? -9.450 0.397 21.845 1.00 94.19 113 TYR A CA 1
ATOM 935 C C . TYR A 1 113 ? -10.531 -0.508 21.248 1.00 94.19 113 TYR A C 1
ATOM 937 O O . TYR A 1 113 ? -10.987 -0.259 20.134 1.00 94.19 113 TYR A O 1
ATOM 945 N N . LEU A 1 114 ? -10.957 -1.526 21.995 1.00 95.00 114 LEU A N 1
ATOM 946 C CA . LEU A 1 114 ? -12.008 -2.445 21.578 1.00 95.00 114 LEU A CA 1
ATOM 947 C C . LEU A 1 114 ? -13.401 -1.879 21.848 1.00 95.00 114 LEU A C 1
ATOM 949 O O . LEU A 1 114 ? -13.674 -1.332 22.922 1.00 95.00 114 LEU A O 1
ATOM 953 N N . ASN A 1 115 ? -14.287 -2.060 20.871 1.00 92.75 115 ASN A N 1
ATOM 954 C CA . ASN A 1 115 ? -15.719 -1.859 21.041 1.00 92.75 115 ASN A CA 1
ATOM 955 C C . ASN A 1 115 ? -16.374 -3.055 21.766 1.00 92.75 115 ASN A C 1
ATOM 957 O O . ASN A 1 115 ? -15.718 -4.021 22.160 1.00 92.75 115 ASN A O 1
ATOM 961 N N . GLU A 1 116 ? -17.696 -3.001 21.928 1.00 90.75 116 GLU A N 1
ATOM 962 C CA . GLU A 1 116 ? -18.485 -4.057 22.581 1.00 90.75 116 GLU A CA 1
ATOM 963 C C . GLU A 1 116 ? -18.436 -5.410 21.845 1.00 90.75 116 GLU A C 1
ATOM 965 O O . GLU A 1 116 ? -18.671 -6.450 22.455 1.00 90.75 116 GLU A O 1
ATOM 970 N N . GLN A 1 117 ? -18.105 -5.406 20.552 1.00 91.25 117 GLN A N 1
ATOM 971 C CA . GLN A 1 117 ? -17.973 -6.577 19.682 1.00 91.25 117 GLN A CA 1
ATOM 972 C C . GLN A 1 117 ? -16.511 -7.022 19.496 1.00 91.25 117 GLN A C 1
ATOM 974 O O . GLN A 1 117 ? -16.220 -7.751 18.554 1.00 91.25 117 GLN A O 1
ATOM 979 N N . GLN A 1 118 ? -15.587 -6.574 20.355 1.00 90.75 118 GLN A N 1
ATOM 980 C CA . GLN A 1 118 ? -14.145 -6.857 20.252 1.00 90.75 118 GLN A CA 1
ATOM 981 C C . GLN A 1 118 ? -13.484 -6.386 18.943 1.00 90.75 118 GLN A C 1
ATOM 983 O O . GLN A 1 118 ? -12.397 -6.831 18.591 1.00 90.75 118 GLN A O 1
ATOM 988 N N . SER A 1 119 ? -14.098 -5.437 18.240 1.00 94.62 119 SER A N 1
ATOM 989 C CA . SER A 1 119 ? -13.539 -4.831 17.034 1.00 94.62 119 SER A CA 1
ATOM 990 C C . SER A 1 119 ? -12.773 -3.545 17.353 1.00 94.62 119 SER A C 1
ATOM 992 O O . SER A 1 119 ? -13.121 -2.791 18.266 1.00 94.62 119 SER A O 1
ATOM 994 N N . VAL A 1 120 ? -11.751 -3.271 16.552 1.00 95.44 120 VAL A N 1
ATOM 995 C CA . VAL A 1 120 ? -10.908 -2.074 16.591 1.00 95.44 120 VAL A CA 1
ATOM 996 C C . VAL A 1 120 ? -11.298 -1.142 15.448 1.00 95.44 120 VAL A C 1
ATOM 998 O O . VAL A 1 120 ? -11.602 -1.590 14.343 1.00 95.44 120 VAL A O 1
ATOM 1001 N N . THR A 1 121 ? -11.268 0.170 15.693 1.00 95.94 121 THR A N 1
ATOM 1002 C CA . THR A 1 121 ? -11.409 1.171 14.625 1.00 95.94 121 THR A CA 1
ATOM 1003 C C . THR A 1 121 ? -10.033 1.641 14.164 1.00 95.94 121 THR A C 1
ATOM 1005 O O . THR A 1 121 ? -9.298 2.273 14.921 1.00 95.94 121 THR A O 1
ATOM 1008 N N . ILE A 1 122 ? -9.702 1.359 12.910 1.00 95.44 122 ILE A N 1
ATOM 1009 C CA . ILE A 1 122 ? -8.532 1.882 12.206 1.00 95.44 122 ILE A CA 1
ATOM 1010 C C . ILE A 1 122 ? -8.960 3.100 11.390 1.00 95.44 122 ILE A C 1
ATOM 1012 O O . ILE A 1 122 ? -10.049 3.139 10.825 1.00 95.44 122 ILE A O 1
ATOM 1016 N N . GLU A 1 123 ? -8.096 4.094 11.292 1.00 94.56 123 GLU A N 1
ATOM 1017 C CA . GLU A 1 123 ? -8.258 5.240 10.414 1.00 94.56 123 GLU A CA 1
ATOM 1018 C C . GLU A 1 123 ? -7.095 5.301 9.439 1.00 94.56 123 GLU A C 1
ATOM 1020 O O . GLU A 1 123 ? -5.931 5.239 9.836 1.00 94.56 123 GLU A O 1
ATOM 1025 N N . ILE A 1 124 ? -7.413 5.452 8.156 1.00 93.19 124 ILE A N 1
ATOM 1026 C CA . ILE A 1 124 ? -6.407 5.637 7.114 1.00 93.19 124 ILE A CA 1
ATOM 1027 C C . ILE A 1 124 ? -6.555 7.041 6.548 1.00 93.19 124 ILE A C 1
ATOM 1029 O O . ILE A 1 124 ? -7.602 7.420 6.016 1.00 93.19 124 ILE A O 1
ATOM 1033 N N . GLU A 1 125 ? -5.483 7.813 6.673 1.00 91.94 125 GLU A N 1
ATOM 1034 C CA . GLU A 1 125 ? -5.382 9.173 6.169 1.00 91.94 125 GLU A CA 1
ATOM 1035 C C . GLU A 1 125 ? -4.522 9.184 4.906 1.00 91.94 125 GLU A C 1
ATOM 1037 O O . GLU A 1 125 ? -3.323 8.918 4.955 1.00 91.94 125 GLU A O 1
ATOM 1042 N N . ASN A 1 126 ? -5.131 9.520 3.767 1.00 90.00 126 ASN A N 1
ATOM 1043 C CA . ASN A 1 126 ? -4.438 9.606 2.482 1.00 90.00 126 ASN A CA 1
ATOM 1044 C C . ASN A 1 126 ? -3.986 11.042 2.180 1.00 90.00 126 ASN A C 1
ATOM 1046 O O . ASN A 1 126 ? -4.802 11.931 1.904 1.00 90.00 126 ASN A O 1
ATOM 1050 N N . PHE A 1 127 ? -2.673 11.263 2.128 1.00 90.19 127 PHE A N 1
ATOM 1051 C CA . PHE A 1 127 ? -2.073 12.557 1.795 1.00 90.19 127 PHE A CA 1
ATOM 1052 C C . PHE A 1 127 ? -2.082 12.796 0.285 1.00 90.19 127 PHE A C 1
ATOM 1054 O O . PHE A 1 127 ? -2.632 13.800 -0.174 1.00 90.19 127 PHE A O 1
ATOM 1061 N N . PHE A 1 128 ? -1.562 11.855 -0.504 1.00 89.25 128 PHE A N 1
ATOM 1062 C CA . PHE A 1 128 ? -1.594 11.921 -1.968 1.00 89.25 128 PHE A CA 1
ATOM 1063 C C . PHE A 1 128 ? -1.627 10.531 -2.611 1.00 89.25 128 PHE A C 1
ATOM 1065 O O . PHE A 1 128 ? -1.128 9.569 -2.034 1.00 89.25 128 PHE A O 1
ATOM 1072 N N . SER A 1 129 ? -2.170 10.464 -3.829 1.00 91.50 129 SER A N 1
ATOM 1073 C CA . SER A 1 129 ? -2.165 9.291 -4.706 1.00 91.50 129 SER A CA 1
ATOM 1074 C C . SER A 1 129 ? -1.898 9.757 -6.138 1.00 91.50 129 SER A C 1
ATOM 1076 O O . SER A 1 129 ? -2.781 10.280 -6.816 1.00 91.50 129 SER A O 1
ATOM 1078 N N . HIS A 1 130 ? -0.658 9.625 -6.605 1.00 91.31 130 HIS A N 1
ATOM 1079 C CA . HIS A 1 130 ? -0.236 10.110 -7.919 1.00 91.31 130 HIS A CA 1
ATOM 1080 C C . HIS A 1 130 ? 0.111 8.954 -8.842 1.00 91.31 130 HIS A C 1
ATOM 1082 O O . HIS A 1 130 ? 0.946 8.119 -8.502 1.00 91.31 130 HIS A O 1
ATOM 1088 N N . LEU A 1 131 ? -0.482 8.942 -10.034 1.00 93.81 131 LEU A N 1
ATOM 1089 C CA . LEU A 1 131 ? -0.050 8.068 -11.115 1.00 93.81 131 LEU A CA 1
ATOM 1090 C C . LEU A 1 131 ? 1.116 8.737 -11.847 1.00 93.81 131 LEU A C 1
ATOM 1092 O O . LEU A 1 131 ? 0.971 9.840 -12.371 1.00 93.81 131 LEU A O 1
ATOM 1096 N N . MET A 1 132 ? 2.274 8.088 -11.852 1.00 90.81 132 MET A N 1
ATOM 1097 C CA . MET A 1 132 ? 3.510 8.608 -12.425 1.00 90.81 132 MET A CA 1
ATOM 1098 C C . MET A 1 132 ? 4.010 7.664 -13.508 1.00 90.81 132 MET A C 1
ATOM 1100 O O . MET A 1 132 ? 3.949 6.447 -13.354 1.00 90.81 132 MET A O 1
ATOM 1104 N N . TYR A 1 133 ? 4.485 8.234 -14.611 1.00 89.81 133 TYR A N 1
ATOM 1105 C CA . TYR A 1 133 ? 5.114 7.458 -15.671 1.00 89.81 133 TYR A CA 1
ATOM 1106 C C . TYR A 1 133 ? 6.424 6.865 -15.144 1.00 89.81 133 TYR A C 1
ATOM 1108 O O . TYR A 1 133 ? 7.272 7.595 -14.623 1.00 89.81 133 TYR A O 1
ATOM 1116 N N . SER A 1 134 ? 6.567 5.548 -15.253 1.00 79.44 134 SER A N 1
ATOM 1117 C CA . SER A 1 134 ? 7.816 4.844 -15.013 1.00 79.44 134 SER A CA 1
ATOM 1118 C C . SER A 1 134 ? 8.661 4.974 -16.276 1.00 79.44 134 SER A C 1
ATOM 1120 O O . SER A 1 134 ? 8.283 4.424 -17.309 1.00 79.44 134 SER A O 1
ATOM 1122 N N . PRO A 1 135 ? 9.789 5.702 -16.256 1.00 65.88 135 PRO A N 1
ATOM 1123 C CA . PRO A 1 135 ? 10.647 5.739 -17.423 1.00 65.88 135 PRO A CA 1
ATOM 1124 C C . PRO A 1 135 ? 11.175 4.327 -17.690 1.00 65.88 135 PRO A C 1
ATOM 1126 O O . PRO A 1 135 ? 11.927 3.779 -16.889 1.00 65.88 135 PRO A O 1
ATOM 1129 N N . GLU A 1 136 ? 10.814 3.764 -18.842 1.00 65.75 136 GLU A N 1
ATOM 1130 C CA . GLU A 1 136 ? 11.400 2.520 -19.362 1.00 65.75 136 GLU A CA 1
ATOM 1131 C C . GLU A 1 136 ? 12.920 2.632 -19.565 1.00 65.75 136 GLU A C 1
ATOM 1133 O O . GLU A 1 136 ? 13.611 1.626 -19.679 1.00 65.75 136 GLU A O 1
ATOM 1138 N N . TYR A 1 137 ? 13.447 3.860 -19.615 1.00 56.75 137 TYR A N 1
ATOM 1139 C CA . TYR A 1 137 ? 14.863 4.137 -19.793 1.00 56.75 137 TYR A CA 1
ATOM 1140 C C . TYR A 1 137 ? 15.544 4.434 -18.458 1.00 56.75 137 TYR A C 1
ATOM 1142 O O . TYR A 1 137 ? 15.420 5.523 -17.888 1.00 56.75 137 TYR A O 1
ATOM 1150 N N . THR A 1 138 ? 16.323 3.476 -17.983 1.00 70.69 138 THR A N 1
ATOM 1151 C CA . THR A 1 138 ? 17.263 3.640 -16.882 1.00 70.69 138 THR A CA 1
ATOM 1152 C C . THR A 1 138 ? 18.660 3.974 -17.424 1.00 70.69 138 THR A C 1
ATOM 1154 O O . THR A 1 138 ? 19.020 3.595 -18.539 1.00 70.69 138 THR A O 1
ATOM 1157 N N . PRO A 1 139 ? 19.535 4.616 -16.633 1.00 67.38 139 PRO A N 1
ATOM 1158 C CA . PRO A 1 139 ? 20.946 4.758 -16.999 1.00 67.38 139 PRO A CA 1
ATOM 1159 C C . PRO A 1 139 ? 21.669 3.418 -17.252 1.00 67.38 139 PRO A C 1
ATOM 1161 O O . PRO A 1 139 ? 22.720 3.403 -17.893 1.00 67.38 139 PRO A O 1
ATOM 1164 N N . LEU A 1 140 ? 21.125 2.291 -16.769 1.00 76.56 140 LEU A N 1
ATOM 1165 C CA . LEU A 1 140 ? 21.664 0.956 -17.036 1.00 76.56 140 LEU A CA 1
ATOM 1166 C C . LEU A 1 140 ? 21.426 0.526 -18.487 1.00 76.56 140 LEU A C 1
ATOM 1168 O O . LEU A 1 140 ? 22.265 -0.178 -19.046 1.00 76.56 140 LEU A O 1
ATOM 1172 N N . ASP A 1 141 ? 20.363 0.999 -19.136 1.00 72.94 141 ASP A N 1
ATOM 1173 C CA . ASP A 1 141 ? 20.060 0.661 -20.531 1.00 72.94 141 ASP A CA 1
ATOM 1174 C C . ASP A 1 141 ? 21.127 1.202 -21.492 1.00 72.94 141 ASP A C 1
ATOM 1176 O O . ASP A 1 141 ? 21.509 0.544 -22.464 1.00 72.94 141 ASP A O 1
ATOM 1180 N N . ASP A 1 142 ? 21.716 2.354 -21.162 1.00 79.06 142 ASP A N 1
ATOM 1181 C CA . ASP A 1 142 ? 22.887 2.894 -21.853 1.00 79.06 142 ASP A CA 1
ATOM 1182 C C . ASP A 1 142 ? 24.124 2.002 -21.717 1.00 79.06 142 ASP A C 1
ATOM 1184 O O . ASP A 1 142 ? 24.885 1.819 -22.677 1.00 79.06 142 ASP A O 1
ATOM 1188 N N . ILE A 1 143 ? 24.329 1.443 -20.523 1.00 85.88 143 ILE A N 1
ATOM 1189 C CA . ILE A 1 143 ? 25.441 0.538 -20.223 1.00 85.88 143 ILE A CA 1
ATOM 1190 C C . ILE A 1 143 ? 25.257 -0.770 -20.992 1.00 85.88 143 ILE A C 1
ATOM 1192 O O . ILE A 1 143 ? 26.171 -1.181 -21.707 1.00 85.88 143 ILE A O 1
ATOM 1196 N N . VAL A 1 144 ? 24.069 -1.375 -20.930 1.00 84.69 144 VAL A N 1
ATOM 1197 C CA . VAL A 1 144 ? 23.731 -2.613 -21.647 1.00 84.69 144 VAL A CA 1
ATOM 1198 C C . VAL A 1 144 ? 23.885 -2.425 -23.157 1.00 84.69 144 VAL A C 1
ATOM 1200 O O . VAL A 1 144 ? 24.494 -3.258 -23.834 1.00 84.69 144 VAL A O 1
ATOM 1203 N N . ARG A 1 145 ? 23.416 -1.297 -23.705 1.00 84.44 145 ARG A N 1
ATOM 1204 C CA . ARG A 1 145 ? 23.571 -0.966 -25.128 1.00 84.44 145 ARG A CA 1
ATOM 1205 C C . ARG A 1 145 ? 25.040 -0.882 -25.544 1.00 84.44 145 ARG A C 1
ATOM 1207 O O . ARG A 1 145 ? 25.409 -1.440 -26.580 1.00 84.44 145 ARG A O 1
ATOM 1214 N N . LYS A 1 146 ? 25.884 -0.213 -24.751 1.00 91.12 146 LYS A N 1
ATOM 1215 C CA . LYS A 1 146 ? 27.330 -0.106 -25.017 1.00 91.12 146 LYS A CA 1
ATOM 1216 C C . LYS A 1 146 ? 28.036 -1.455 -24.891 1.00 91.12 146 LYS A C 1
ATOM 1218 O O . LYS A 1 146 ? 28.817 -1.800 -25.775 1.00 91.12 146 LYS A O 1
ATOM 1223 N N . GLN A 1 147 ? 27.721 -2.238 -23.860 1.00 93.44 147 GLN A N 1
ATOM 1224 C CA . GLN A 1 147 ? 28.277 -3.580 -23.663 1.00 93.44 147 GLN A CA 1
ATOM 1225 C C . GLN A 1 147 ? 27.929 -4.508 -24.828 1.00 93.44 147 GLN A C 1
ATOM 1227 O O . GLN A 1 147 ? 28.811 -5.166 -25.371 1.00 93.44 147 GLN A O 1
ATOM 1232 N N . LYS A 1 148 ? 26.677 -4.495 -25.298 1.00 92.88 148 LYS A N 1
ATOM 1233 C CA . LYS A 1 148 ? 26.262 -5.260 -26.481 1.00 92.88 148 LYS A CA 1
ATOM 1234 C C . LYS A 1 148 ? 27.075 -4.880 -27.720 1.00 92.88 148 LYS A C 1
ATOM 1236 O O . LYS A 1 148 ? 27.526 -5.759 -28.449 1.00 92.88 148 LYS A O 1
ATOM 1241 N N . GLN A 1 149 ? 27.281 -3.585 -27.965 1.00 94.50 149 GLN A N 1
ATOM 1242 C CA . GLN A 1 149 ? 28.102 -3.127 -29.092 1.00 94.50 149 GLN A CA 1
ATOM 1243 C C . GLN A 1 149 ? 29.567 -3.555 -28.958 1.00 94.50 149 GLN A C 1
ATOM 1245 O O . GLN A 1 149 ? 30.176 -3.934 -29.957 1.00 94.50 149 GLN A O 1
ATOM 1250 N N . GLN A 1 150 ? 30.127 -3.506 -27.749 1.00 96.50 150 GLN A N 1
ATOM 1251 C CA . GLN A 1 150 ? 31.490 -3.954 -27.482 1.00 96.50 150 GLN A CA 1
ATOM 1252 C C . GLN A 1 150 ? 31.645 -5.457 -27.743 1.00 96.50 150 GLN A 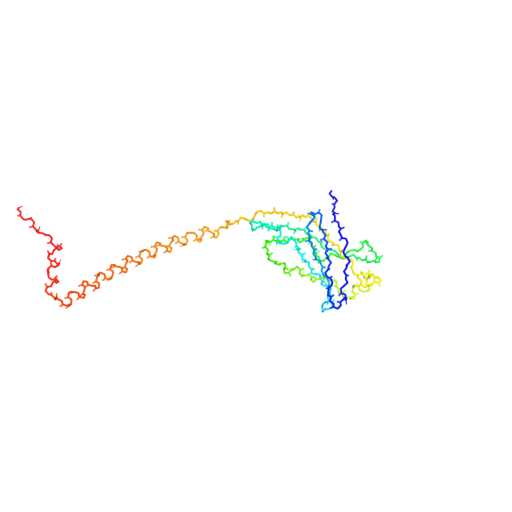C 1
ATOM 1254 O O . GLN A 1 150 ? 32.497 -5.840 -28.541 1.00 96.50 150 GLN A O 1
ATOM 1259 N N . ILE A 1 151 ? 30.772 -6.286 -27.166 1.00 97.00 151 ILE A N 1
ATOM 1260 C CA . ILE A 1 151 ? 30.788 -7.746 -27.341 1.00 97.00 151 ILE A CA 1
ATOM 1261 C C . ILE A 1 151 ? 30.670 -8.119 -28.820 1.00 97.00 151 ILE A C 1
ATOM 1263 O O . ILE A 1 151 ? 31.404 -8.973 -29.302 1.00 97.00 151 ILE A O 1
ATOM 1267 N N . MET A 1 152 ? 29.788 -7.454 -29.571 1.00 96.12 152 MET A N 1
ATOM 1268 C CA . MET A 1 152 ? 29.643 -7.707 -31.009 1.00 96.12 152 MET A CA 1
ATOM 1269 C C . MET A 1 152 ? 30.929 -7.415 -31.793 1.00 96.12 152 MET A C 1
ATOM 1271 O O . MET A 1 152 ? 31.251 -8.144 -32.728 1.00 96.12 152 MET A O 1
ATOM 1275 N N . ARG A 1 153 ? 31.682 -6.372 -31.420 1.00 96.44 153 ARG A N 1
ATOM 1276 C CA . ARG A 1 153 ? 32.984 -6.077 -32.042 1.00 96.44 153 ARG A CA 1
ATOM 1277 C C . ARG A 1 153 ? 34.026 -7.124 -31.673 1.00 96.44 153 ARG A C 1
ATOM 1279 O O . ARG A 1 153 ? 34.741 -7.583 -32.552 1.00 96.44 153 ARG A O 1
ATOM 1286 N N . GLU A 1 154 ? 34.095 -7.509 -30.402 1.00 97.12 154 GLU A N 1
ATOM 1287 C CA . GLU A 1 154 ? 35.023 -8.541 -29.928 1.00 97.12 154 GLU A CA 1
ATOM 1288 C C . GLU A 1 154 ? 34.745 -9.891 -30.599 1.00 97.12 154 GLU A C 1
ATOM 1290 O O . GLU A 1 154 ? 35.673 -10.537 -31.079 1.00 97.12 154 GLU A O 1
ATOM 1295 N N . LEU A 1 155 ? 33.470 -10.268 -30.739 1.00 96.50 155 LEU A N 1
ATOM 1296 C CA . LEU A 1 155 ? 33.053 -11.472 -31.455 1.00 96.50 155 LEU A CA 1
ATOM 1297 C C . LEU A 1 155 ? 33.487 -11.436 -32.924 1.00 96.50 155 LEU A C 1
ATOM 1299 O O . LEU A 1 155 ? 34.032 -12.418 -33.422 1.00 96.50 155 LEU A O 1
ATOM 1303 N N . GLN A 1 156 ? 33.285 -10.309 -33.611 1.00 96.69 156 GLN A N 1
ATOM 1304 C CA . GLN A 1 156 ? 33.701 -10.151 -35.006 1.00 96.69 156 GLN A CA 1
ATOM 1305 C C . GLN A 1 156 ? 35.225 -10.262 -35.163 1.00 96.69 156 GLN A C 1
ATOM 1307 O O . GLN A 1 156 ? 35.705 -10.905 -36.099 1.00 96.69 156 GLN A O 1
ATOM 1312 N N . THR A 1 157 ? 35.988 -9.656 -34.251 1.00 97.50 157 THR A N 1
ATOM 1313 C CA . THR A 1 157 ? 37.453 -9.759 -34.228 1.00 97.50 157 THR A CA 1
ATOM 1314 C C . THR A 1 157 ? 37.889 -11.204 -34.012 1.00 97.50 157 THR A C 1
ATOM 1316 O O . THR A 1 157 ? 38.671 -11.722 -34.807 1.00 97.50 157 THR A O 1
ATOM 1319 N N . ALA A 1 158 ? 37.322 -11.885 -33.014 1.00 96.12 158 ALA A N 1
ATOM 1320 C CA . ALA A 1 158 ? 37.635 -13.278 -32.711 1.00 96.12 158 ALA A CA 1
ATOM 1321 C C . ALA A 1 158 ? 37.290 -14.221 -33.876 1.00 96.12 158 ALA A C 1
ATOM 1323 O O . ALA A 1 158 ? 38.063 -15.120 -34.196 1.00 96.12 158 ALA A O 1
ATOM 1324 N N . GLN A 1 159 ? 36.160 -14.004 -34.557 1.00 96.69 159 GLN A N 1
ATOM 1325 C CA . GLN A 1 159 ? 35.791 -14.768 -35.753 1.00 96.69 159 GLN A CA 1
ATOM 1326 C C . GLN A 1 159 ? 36.791 -14.568 -36.895 1.00 96.69 159 GLN A C 1
ATOM 1328 O O . GLN A 1 159 ? 37.172 -15.536 -37.552 1.00 96.69 159 GLN A O 1
ATOM 1333 N N . ASN A 1 160 ? 37.246 -13.334 -37.119 1.00 96.56 160 ASN A N 1
ATOM 1334 C CA . ASN A 1 160 ? 38.252 -13.051 -38.138 1.00 96.56 160 ASN A CA 1
ATOM 1335 C C . ASN A 1 160 ? 39.607 -13.684 -37.787 1.00 96.56 160 ASN A C 1
ATOM 1337 O O . ASN A 1 160 ? 40.244 -14.283 -38.647 1.00 96.56 160 ASN A O 1
ATOM 1341 N N . GLU A 1 161 ? 40.042 -13.596 -36.530 1.00 96.31 161 GLU A N 1
ATOM 1342 C CA . GLU A 1 161 ? 41.271 -14.249 -36.068 1.00 96.31 161 GLU A CA 1
ATOM 1343 C C . GLU A 1 161 ? 41.203 -15.767 -36.237 1.00 96.31 161 GLU A C 1
ATOM 1345 O O . GLU A 1 161 ? 42.142 -16.361 -36.766 1.00 96.31 161 GLU A O 1
ATOM 1350 N N . ASN A 1 162 ? 40.078 -16.384 -35.869 1.00 95.75 162 ASN A N 1
ATOM 1351 C CA . ASN A 1 162 ? 39.871 -17.819 -36.034 1.00 95.75 162 ASN A CA 1
ATOM 1352 C C . ASN A 1 162 ? 39.945 -18.224 -37.514 1.00 95.75 162 ASN A C 1
ATOM 1354 O O . ASN A 1 162 ? 40.718 -19.106 -37.873 1.00 95.75 162 ASN A O 1
ATOM 1358 N N . PHE A 1 163 ? 39.272 -17.484 -38.398 1.00 96.94 163 PHE A N 1
ATOM 1359 C CA . PHE A 1 163 ? 39.358 -17.707 -39.842 1.00 96.94 163 PHE A CA 1
ATOM 1360 C C . PHE A 1 163 ? 40.800 -17.610 -40.380 1.00 96.94 163 PHE A C 1
ATOM 1362 O O . PHE A 1 163 ? 41.233 -18.430 -41.192 1.00 96.94 163 PHE A O 1
ATOM 1369 N N . GLN A 1 164 ? 41.586 -16.630 -39.919 1.00 95.12 164 GLN A N 1
ATOM 1370 C CA . GLN A 1 164 ? 42.993 -16.500 -40.321 1.00 95.12 164 GLN A CA 1
ATOM 1371 C C . GLN A 1 164 ? 43.861 -17.645 -39.784 1.00 95.12 164 GLN A C 1
ATOM 1373 O O . GLN A 1 164 ? 44.778 -18.101 -40.472 1.00 95.12 164 GLN A O 1
ATOM 1378 N N . LEU A 1 165 ? 43.598 -18.109 -38.563 1.00 95.25 165 LEU A N 1
ATOM 1379 C CA . LEU A 1 165 ? 44.294 -19.248 -37.969 1.00 95.25 165 LEU A CA 1
ATOM 1380 C C . LEU A 1 165 ? 43.965 -20.548 -38.703 1.00 95.25 165 LEU A C 1
ATOM 1382 O O . LEU A 1 165 ? 44.887 -21.297 -39.020 1.00 95.25 165 LEU A O 1
ATOM 1386 N N . GLU A 1 166 ? 42.699 -20.784 -39.042 1.00 94.69 166 GLU A N 1
ATOM 1387 C CA . GLU A 1 166 ? 42.270 -21.921 -39.862 1.00 94.69 166 GLU A CA 1
ATOM 1388 C C . GLU A 1 166 ? 42.977 -21.922 -41.220 1.00 94.69 166 GLU A C 1
ATOM 1390 O O . GLU A 1 166 ? 43.505 -22.952 -41.647 1.00 94.69 166 GLU A O 1
ATOM 1395 N N . LYS A 1 167 ? 43.085 -20.753 -41.866 1.00 93.88 167 LYS A N 1
ATOM 1396 C CA . LYS A 1 167 ? 43.819 -20.606 -43.128 1.00 93.88 167 LYS A CA 1
ATOM 1397 C C . LYS A 1 167 ? 45.301 -20.967 -42.981 1.00 93.88 167 LYS A C 1
ATOM 1399 O O . LYS A 1 167 ? 45.812 -21.762 -43.768 1.00 93.88 167 LYS A O 1
ATOM 1404 N N . LYS A 1 168 ? 45.987 -20.436 -41.964 1.00 93.44 168 LYS A N 1
ATOM 1405 C CA . LYS A 1 168 ? 47.402 -20.760 -41.695 1.00 93.44 168 LYS A CA 1
ATOM 1406 C C . LYS A 1 168 ? 47.605 -22.236 -41.368 1.00 93.44 168 LYS A C 1
ATOM 1408 O O . LYS A 1 168 ? 48.571 -22.842 -41.823 1.00 93.44 168 LYS A O 1
ATOM 1413 N N . LEU A 1 169 ? 46.708 -22.823 -40.581 1.00 93.31 169 LEU A N 1
ATOM 1414 C CA . LEU A 1 169 ? 46.761 -24.237 -40.222 1.00 93.31 169 LEU A CA 1
ATOM 1415 C C . LEU A 1 169 ? 46.611 -25.115 -41.466 1.00 93.31 169 LEU A C 1
ATOM 1417 O O . LEU A 1 169 ? 47.364 -26.075 -41.625 1.00 93.31 169 LEU A O 1
ATOM 1421 N N . HIS A 1 170 ? 45.715 -24.743 -42.380 1.00 92.25 170 HIS A N 1
ATOM 1422 C CA . HIS A 1 170 ? 45.573 -25.411 -43.668 1.00 92.25 170 HIS A CA 1
ATOM 1423 C C . HIS A 1 170 ? 46.838 -25.285 -44.534 1.00 92.25 170 HIS A C 1
ATOM 1425 O O . HIS A 1 170 ? 47.316 -26.285 -45.064 1.00 92.25 170 HIS A O 1
ATOM 1431 N N . GLU A 1 171 ? 47.436 -24.094 -44.634 1.00 87.88 171 GLU A N 1
ATOM 1432 C CA . GLU A 1 171 ? 48.705 -23.881 -45.352 1.00 87.88 171 GLU A CA 1
ATOM 1433 C C . GLU A 1 171 ? 49.841 -24.752 -44.783 1.00 87.88 171 GLU A C 1
ATOM 1435 O O . GLU A 1 171 ? 50.567 -25.413 -45.532 1.00 87.88 171 GLU A O 1
ATOM 1440 N N . ILE A 1 172 ? 49.960 -24.826 -43.453 1.00 90.50 172 ILE A N 1
ATOM 1441 C CA . ILE A 1 172 ? 50.940 -25.686 -42.777 1.00 90.50 172 ILE A CA 1
ATOM 1442 C C . ILE A 1 172 ? 50.661 -27.162 -43.082 1.00 90.50 172 ILE A C 1
ATOM 1444 O O . ILE A 1 172 ? 51.580 -27.878 -43.478 1.00 90.50 172 ILE A O 1
ATOM 1448 N N . GLN A 1 173 ? 49.412 -27.623 -42.974 1.00 88.88 173 GLN A N 1
ATOM 1449 C CA . GLN A 1 173 ? 49.041 -28.997 -43.334 1.00 88.88 173 GLN A CA 1
ATOM 1450 C C . GLN A 1 173 ? 49.420 -29.329 -44.783 1.00 88.88 173 GLN A C 1
ATOM 1452 O O . GLN A 1 173 ? 50.013 -30.379 -45.029 1.00 88.88 173 GLN A O 1
ATOM 1457 N N . MET A 1 174 ? 49.149 -28.422 -45.723 1.00 83.81 174 MET A N 1
ATOM 1458 C CA . MET A 1 174 ? 49.502 -28.580 -47.136 1.00 83.81 174 MET A CA 1
ATOM 1459 C C . MET A 1 174 ? 51.018 -28.664 -47.351 1.00 83.81 174 MET A C 1
ATOM 1461 O O . MET A 1 174 ? 51.480 -29.506 -48.120 1.00 83.81 174 MET A O 1
ATOM 1465 N N . SER A 1 175 ? 51.806 -27.839 -46.656 1.00 80.44 175 SER A N 1
ATOM 1466 C CA . SER A 1 175 ? 53.275 -27.880 -46.740 1.00 80.44 175 SER A CA 1
ATOM 1467 C C . SER A 1 175 ? 53.890 -29.144 -46.128 1.00 80.44 175 SER A C 1
ATOM 1469 O O . SER A 1 175 ? 54.846 -29.676 -46.688 1.00 80.44 175 SER A O 1
ATOM 1471 N N . ILE A 1 176 ? 53.324 -29.673 -45.036 1.00 82.31 176 ILE A N 1
ATOM 1472 C CA . ILE A 1 176 ? 53.745 -30.950 -44.435 1.00 82.31 176 ILE A CA 1
ATOM 1473 C C . ILE A 1 176 ? 53.393 -32.122 -45.358 1.00 82.31 176 ILE A C 1
ATOM 1475 O O . ILE A 1 176 ? 54.199 -33.033 -45.535 1.00 82.31 176 ILE A O 1
ATOM 1479 N N . GLN A 1 177 ? 52.198 -32.108 -45.956 1.00 80.69 177 GLN A N 1
ATOM 1480 C CA . GLN A 1 177 ? 51.748 -33.164 -46.866 1.00 80.69 177 GLN A CA 1
ATOM 1481 C C . GLN A 1 177 ? 52.469 -33.131 -48.220 1.00 80.69 177 GLN A C 1
ATOM 1483 O O . GLN A 1 177 ? 52.620 -34.177 -48.849 1.00 80.69 177 GLN A O 1
ATOM 1488 N N . ASN A 1 178 ? 52.917 -31.958 -48.680 1.00 74.06 178 ASN A N 1
ATOM 1489 C CA . ASN A 1 178 ? 53.597 -31.808 -49.964 1.00 74.06 178 ASN A CA 1
ATOM 1490 C C . ASN A 1 178 ? 54.770 -30.800 -49.885 1.00 74.06 178 ASN A C 1
ATOM 1492 O O . ASN A 1 178 ? 54.634 -29.648 -50.316 1.00 74.06 178 ASN A O 1
ATOM 1496 N N . PRO A 1 179 ? 55.948 -31.220 -49.376 1.00 62.34 179 PRO A N 1
ATOM 1497 C CA . PRO A 1 179 ? 57.078 -30.326 -49.090 1.00 62.34 179 PRO A CA 1
ATOM 1498 C C . PRO A 1 179 ? 57.613 -29.554 -50.309 1.00 62.34 179 PRO A C 1
ATOM 1500 O O . PRO A 1 179 ? 58.219 -28.496 -50.160 1.00 62.34 179 PRO A O 1
ATOM 1503 N N . ASN A 1 180 ? 57.333 -30.026 -51.530 1.00 60.56 180 ASN A N 1
ATOM 1504 C CA . ASN A 1 180 ? 57.733 -29.362 -52.774 1.00 60.56 180 ASN A CA 1
ATOM 1505 C C . ASN A 1 180 ? 56.881 -28.124 -53.137 1.00 60.56 180 ASN A C 1
ATOM 1507 O O . ASN A 1 180 ? 57.282 -27.362 -54.017 1.00 60.56 180 ASN A O 1
ATOM 1511 N N . MET A 1 181 ? 55.726 -27.890 -52.494 1.00 56.97 181 MET A N 1
ATOM 1512 C CA . MET A 1 181 ? 54.925 -26.670 -52.710 1.00 56.97 181 MET A CA 1
ATOM 1513 C C . MET A 1 181 ? 55.389 -25.470 -51.869 1.00 56.97 181 MET A C 1
ATOM 1515 O O . MET A 1 181 ? 55.193 -24.334 -52.298 1.00 56.97 181 MET A O 1
ATOM 1519 N N . ALA A 1 182 ? 56.059 -25.693 -50.732 1.00 53.81 182 ALA A N 1
ATOM 1520 C CA . ALA A 1 182 ? 56.540 -24.617 -49.860 1.00 53.81 182 ALA A CA 1
ATOM 1521 C C . ALA A 1 182 ? 57.571 -23.707 -50.561 1.00 53.81 182 ALA A C 1
ATOM 1523 O O . ALA A 1 182 ? 57.474 -22.486 -50.461 1.00 53.81 182 ALA A O 1
ATOM 1524 N N . ASN A 1 183 ? 58.474 -24.287 -51.365 1.00 52.78 183 ASN A N 1
ATOM 1525 C CA . ASN A 1 183 ? 59.460 -23.533 -52.153 1.00 52.78 183 ASN A CA 1
ATOM 1526 C C . ASN A 1 183 ? 58.828 -22.629 -53.227 1.00 52.78 183 ASN A C 1
ATOM 1528 O O . ASN A 1 183 ? 59.414 -21.622 -53.601 1.00 52.78 183 ASN A O 1
ATOM 1532 N N . ARG A 1 184 ? 57.628 -22.951 -53.731 1.00 53.81 184 ARG A N 1
ATOM 1533 C CA . ARG A 1 184 ? 56.981 -22.153 -54.788 1.00 53.81 184 ARG A CA 1
ATOM 1534 C C . ARG A 1 184 ? 56.241 -20.924 -54.257 1.00 53.81 184 ARG A C 1
ATOM 1536 O O . ARG A 1 184 ? 56.045 -19.977 -55.010 1.00 53.81 184 ARG A O 1
ATOM 1543 N N . MET A 1 185 ? 55.828 -20.925 -52.987 1.00 55.38 185 MET A N 1
ATOM 1544 C CA . MET A 1 185 ? 55.134 -19.783 -52.373 1.00 55.38 185 MET A CA 1
ATOM 1545 C C . MET A 1 185 ? 56.104 -18.756 -51.771 1.00 55.38 185 MET A C 1
ATOM 1547 O O . MET A 1 185 ? 55.797 -17.566 -51.798 1.00 55.38 185 MET A O 1
ATOM 1551 N N . SER A 1 186 ? 57.289 -19.172 -51.306 1.00 53.69 186 SER A N 1
ATOM 1552 C CA . SER A 1 186 ? 58.364 -18.248 -50.903 1.00 53.69 186 SER A CA 1
ATOM 1553 C C . SER A 1 186 ? 58.920 -17.440 -52.081 1.00 53.69 186 SER A C 1
ATOM 1555 O O . SER A 1 186 ? 59.184 -16.248 -51.932 1.00 53.69 186 SER A O 1
ATOM 1557 N N . ASP A 1 187 ? 59.01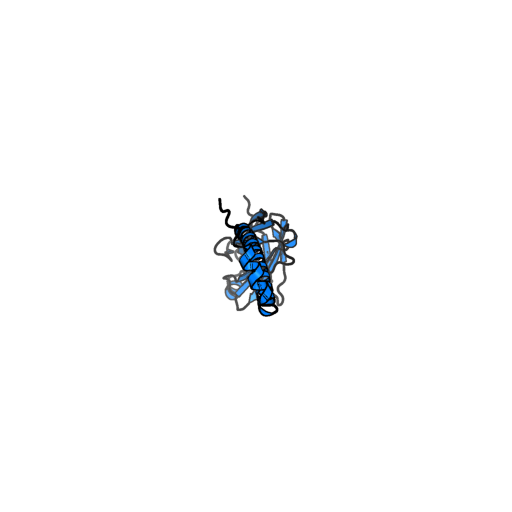2 -18.050 -53.266 1.00 48.56 187 ASP A N 1
ATOM 1558 C CA . ASP A 1 187 ? 59.499 -17.389 -54.486 1.00 48.56 187 ASP A CA 1
ATOM 1559 C C . ASP A 1 187 ? 58.491 -16.383 -55.075 1.00 48.56 187 ASP A C 1
ATOM 1561 O O . ASP A 1 187 ? 58.879 -15.475 -55.802 1.00 48.56 187 ASP A O 1
ATOM 1565 N N . ALA A 1 188 ? 57.202 -16.485 -54.732 1.00 50.84 188 ALA A N 1
ATOM 1566 C CA . ALA A 1 188 ? 56.181 -15.522 -55.158 1.00 50.84 188 ALA A CA 1
ATOM 1567 C C . ALA A 1 188 ? 56.127 -14.252 -54.280 1.00 50.84 188 ALA A C 1
ATOM 1569 O O . ALA A 1 188 ? 55.558 -13.245 -54.701 1.00 50.84 188 ALA A O 1
ATOM 1570 N N . ALA A 1 189 ? 56.708 -14.281 -53.073 1.00 47.72 189 ALA A N 1
ATOM 1571 C CA . ALA A 1 189 ? 56.759 -13.132 -52.161 1.00 47.72 189 ALA A CA 1
ATOM 1572 C C . ALA A 1 189 ? 57.963 -12.204 -52.417 1.00 47.72 189 ALA A C 1
ATOM 1574 O O . ALA A 1 189 ? 57.908 -11.024 -52.075 1.00 47.72 189 ALA A O 1
ATOM 1575 N N . ASN A 1 190 ? 59.021 -12.703 -53.065 1.00 48.91 190 ASN A N 1
ATOM 1576 C CA . ASN A 1 190 ? 60.120 -11.884 -53.572 1.00 48.91 190 ASN A CA 1
ATOM 1577 C C . ASN A 1 190 ? 59.891 -11.608 -55.062 1.00 48.91 190 ASN A C 1
ATOM 1579 O O . ASN A 1 190 ? 60.289 -12.386 -55.924 1.00 48.91 190 ASN A O 1
ATOM 1583 N N . GLY A 1 191 ? 59.217 -10.494 -55.358 1.00 46.78 191 GLY A N 1
ATOM 1584 C CA . GLY A 1 191 ? 59.023 -10.025 -56.731 1.00 46.78 191 GLY A CA 1
ATOM 1585 C C . GLY A 1 191 ? 60.352 -9.870 -57.495 1.00 46.78 191 GLY A C 1
ATOM 1586 O O . GLY A 1 191 ? 61.403 -9.675 -56.879 1.00 46.78 191 GLY A O 1
ATOM 1587 N N . PRO A 1 192 ? 60.327 -9.951 -58.838 1.00 42.62 192 PRO A N 1
ATOM 1588 C CA . PRO A 1 192 ? 61.536 -9.960 -59.653 1.00 42.62 192 PRO A CA 1
ATOM 1589 C C . PRO A 1 192 ? 62.342 -8.669 -59.456 1.00 42.62 192 PRO A C 1
ATOM 1591 O O . PRO A 1 192 ? 61.818 -7.569 -59.632 1.00 42.62 192 PRO A O 1
ATOM 1594 N N . GLN A 1 193 ? 63.629 -8.806 -59.119 1.00 46.94 193 GLN A N 1
ATOM 1595 C CA . GLN A 1 193 ? 64.583 -7.699 -59.151 1.00 46.94 193 GLN A CA 1
ATOM 1596 C C . GLN A 1 193 ? 64.716 -7.200 -60.594 1.00 46.94 193 GLN A C 1
ATOM 1598 O O . GLN A 1 193 ? 65.287 -7.868 -61.455 1.00 46.94 193 GLN A O 1
ATOM 1603 N N . SER A 1 194 ? 64.171 -6.016 -60.857 1.00 40.09 194 SER A N 1
ATOM 1604 C CA . SER A 1 194 ? 64.383 -5.268 -62.090 1.00 40.09 194 SER A CA 1
ATOM 1605 C C . SER A 1 194 ? 65.826 -4.765 -62.134 1.00 40.09 194 SER A C 1
ATOM 1607 O O . SER A 1 194 ? 66.165 -3.805 -61.443 1.00 40.09 194 SER A O 1
ATOM 1609 N N . GLY A 1 195 ? 66.668 -5.427 -62.925 1.00 41.16 195 GLY A N 1
ATOM 1610 C CA . GLY A 1 195 ? 67.981 -4.925 -63.312 1.00 41.16 195 GLY A CA 1
ATOM 1611 C C . GLY A 1 195 ? 67.930 -4.294 -64.700 1.00 41.16 195 GLY A C 1
ATOM 1612 O O . GLY A 1 195 ? 67.697 -5.017 -65.666 1.00 41.16 195 GLY A O 1
ATOM 1613 N N . VAL A 1 196 ? 68.168 -2.979 -64.767 1.00 36.59 196 VAL A N 1
ATOM 1614 C CA . VAL A 1 196 ? 68.973 -2.279 -65.789 1.00 36.59 196 VAL A CA 1
ATOM 1615 C C . VAL A 1 196 ? 69.636 -1.090 -65.104 1.00 36.59 196 VAL A C 1
ATOM 1617 O O . VAL A 1 196 ? 68.902 -0.342 -64.420 1.00 36.59 196 VAL A O 1
#

Radius of gyration: 36.08 Å; chains: 1; bounding box: 88×54×95 Å

Secondary structure (DSSP, 8-state):
----EEEEEE-TTSSS---EEEE-TT--EEEEEEEEETTEEEEEEEEGGGGGS-TTEEEEEEEEEEEE-SS-TT-EEESSSS-EEEEEE--SS---EEEEEEEEHHHHHHTT-B-TTS-EEEEEEEEEEEEEE--S--HHHHHHHHHHHHHHHHHHHHHHHHHHHHHHHHHHHHHHH-HHHHHHHHHHHS------